Protein AF-A0A6J2UIE7-F1 (afdb_monomer_lite)

Organism: Drosophila lebanonensis (NCBI:txid7225)

Radius of gyration: 24.76 Å; chains: 1; bounding box: 60×37×77 Å

InterPro domains:
  IPR004117 Olfactory receptor, insect [PF02949] (97-257)
  IPR004117 Olfactory receptor, insect [PTHR21137] (114-266)

pLDDT: mean 83.81, std 9.71, range [42.44, 93.12]

Foldseek 3Di:
DDPPDDCDPVNVVLVVVLVVLVVVLVVQCCCCVPPVVHCLSPLVSQLCVLVSLLSVLVSVLCVVCVVLVVCLVVLVVVLCVVVVVPDPPCVPDDDLVVLLVLLVVLVVCLPPPVPQVVSVVSLVVSLVVLVSVLVSQVSVLVSCASSVQSNLVSLLSSLLSLLVSVVVVSDPCSVVSNVVSLVVLQVQQDVLASQVVSLVSSLVSLVPSHPLVSHDPVSVVSSVVSNVDSVVGDGNDRVVPGGSHVVSSVVSVVVSVVVSVVVVVVSD

Sequence (268 aa):
MDPNYRINMVTRFVMFAICVFYINLIYTIYVGIVIEDDWTIVLQATALLPSGLEGMTKLISILKDKDGWRFLGMALENVYIEYEQKNQRYRECLMKHILILKFQDLNAVLQDTHDSSETFLMLADIFKWHQQYIYIIEKTEMIFFNVVFVQIFAKAYGMLVSLVCHFLGVWPLALLFLVYSFVMLNSYCALGTVVETSNGEVRDCIYNECLWYEMSVTEQKMVLIMLMKSQNTINLSVGRVMDLSMATALSVTKAIYSYAMVLNNFLQ

Structure (mmCIF, N/CA/C/O backbone):
data_AF-A0A6J2UIE7-F1
#
_entry.id   AF-A0A6J2UIE7-F1
#
loop_
_atom_site.group_PDB
_atom_site.id
_atom_site.type_symbol
_atom_site.label_atom_id
_atom_site.label_alt_id
_atom_site.label_comp_id
_atom_site.label_asym_id
_atom_site.label_entity_id
_atom_site.label_seq_id
_atom_site.pdbx_PDB_ins_code
_atom_site.Cartn_x
_atom_site.Cartn_y
_atom_site.Cartn_z
_atom_site.occupancy
_atom_site.B_iso_or_equiv
_atom_site.auth_seq_id
_atom_site.auth_comp_id
_atom_site.auth_asym_id
_atom_site.auth_atom_id
_atom_site.pdbx_PDB_model_num
ATOM 1 N N . MET A 1 1 ? -12.449 17.812 -1.655 1.00 50.38 1 MET A N 1
ATOM 2 C CA . MET A 1 1 ? -12.624 17.837 -3.134 1.00 50.38 1 MET A CA 1
ATOM 3 C C . MET A 1 1 ? -13.966 18.484 -3.459 1.00 50.38 1 MET A C 1
ATOM 5 O O . MET A 1 1 ? -14.967 18.055 -2.892 1.00 50.38 1 MET A O 1
ATOM 9 N N . ASP A 1 2 ? -13.981 19.507 -4.320 1.00 46.84 2 ASP A N 1
ATOM 10 C CA . ASP A 1 2 ? -15.178 20.309 -4.612 1.00 46.84 2 ASP A CA 1
ATOM 11 C C . ASP A 1 2 ? -16.353 19.490 -5.185 1.00 46.84 2 ASP A C 1
ATOM 13 O O . ASP A 1 2 ? -16.138 18.640 -6.056 1.00 46.84 2 ASP A O 1
ATOM 17 N N . PRO A 1 3 ? -17.608 19.787 -4.787 1.00 55.22 3 PRO A N 1
ATOM 18 C CA . PRO A 1 3 ? -18.808 19.123 -5.303 1.00 55.22 3 PRO A CA 1
ATOM 19 C C . PRO A 1 3 ? -19.014 19.263 -6.814 1.00 55.22 3 PRO A C 1
ATOM 21 O O . PRO A 1 3 ? -19.672 18.429 -7.425 1.00 55.22 3 PRO A O 1
ATOM 24 N N . ASN A 1 4 ? -18.436 20.306 -7.410 1.00 56.12 4 ASN A N 1
ATOM 25 C CA . ASN A 1 4 ? -18.528 20.631 -8.829 1.00 56.12 4 ASN A CA 1
ATOM 26 C C . ASN A 1 4 ? -17.180 20.423 -9.532 1.00 56.12 4 ASN A C 1
ATOM 28 O O . ASN A 1 4 ? -16.754 21.277 -10.312 1.00 56.12 4 ASN A O 1
ATOM 32 N N . TYR A 1 5 ? -16.478 19.318 -9.252 1.00 59.59 5 TYR A N 1
ATOM 33 C CA . TYR A 1 5 ? -15.226 19.014 -9.944 1.00 59.59 5 TYR A CA 1
ATOM 34 C C . TYR A 1 5 ? -15.471 18.800 -11.446 1.00 59.59 5 TYR A C 1
ATOM 36 O O . TYR A 1 5 ? -15.794 17.710 -11.928 1.00 59.59 5 TYR A O 1
ATOM 44 N N . ARG A 1 6 ? -15.306 19.880 -12.207 1.00 64.94 6 ARG A N 1
ATOM 45 C CA . ARG A 1 6 ? -15.187 19.859 -13.660 1.00 64.94 6 ARG A CA 1
ATOM 46 C C . ARG A 1 6 ? -13.750 19.504 -14.002 1.00 64.94 6 ARG A C 1
ATOM 48 O O . ARG A 1 6 ? -12.830 19.903 -13.292 1.00 64.94 6 ARG A O 1
ATOM 55 N N . ILE A 1 7 ? -13.555 18.765 -15.096 1.00 67.25 7 ILE A N 1
ATOM 56 C CA . ILE A 1 7 ? -12.214 18.444 -15.594 1.00 67.25 7 ILE A CA 1
ATOM 57 C C . ILE A 1 7 ? -11.475 19.766 -15.805 1.00 67.25 7 ILE A C 1
ATOM 59 O O . ILE A 1 7 ? -11.764 20.519 -16.737 1.00 67.25 7 ILE A O 1
ATOM 63 N N . ASN A 1 8 ? -10.546 20.054 -14.898 1.00 75.50 8 ASN A N 1
ATOM 64 C CA . ASN A 1 8 ? -9.822 21.307 -14.914 1.00 75.50 8 ASN A CA 1
ATOM 65 C C . ASN A 1 8 ? -8.844 21.307 -16.101 1.00 75.50 8 ASN A C 1
ATOM 67 O O . ASN A 1 8 ? -8.473 20.255 -16.635 1.00 75.50 8 ASN A O 1
ATOM 71 N N . MET A 1 9 ? -8.415 22.488 -16.539 1.00 76.69 9 MET A N 1
ATOM 72 C CA . MET A 1 9 ? -7.419 22.622 -17.605 1.00 76.69 9 MET A CA 1
ATOM 73 C C . MET A 1 9 ? -6.122 21.874 -17.259 1.00 76.69 9 MET A C 1
ATOM 75 O O . MET A 1 9 ? -5.538 21.246 -18.134 1.00 76.69 9 MET A O 1
ATOM 79 N N . VAL A 1 10 ? -5.763 21.829 -15.971 1.00 79.19 10 VAL A N 1
ATOM 80 C CA . VAL A 1 10 ? -4.635 21.046 -15.440 1.00 79.19 10 VAL A CA 1
ATOM 81 C C . VAL A 1 10 ? -4.809 19.545 -15.696 1.00 79.19 10 VAL A C 1
ATOM 83 O O . VAL A 1 10 ? -3.899 18.904 -16.204 1.00 79.19 10 VAL A O 1
ATOM 86 N N . THR A 1 11 ? -5.985 18.971 -15.431 1.00 81.88 11 THR A N 1
ATOM 87 C CA . THR A 1 11 ? -6.240 17.537 -15.663 1.00 81.88 11 THR A CA 1
ATOM 88 C C . THR A 1 11 ? -6.175 17.191 -17.150 1.00 81.88 11 THR A C 1
ATOM 90 O O . THR A 1 11 ? -5.622 16.158 -17.518 1.00 81.88 11 THR A O 1
ATOM 93 N N . ARG A 1 12 ? -6.684 18.076 -18.023 1.00 81.19 12 ARG A N 1
ATOM 94 C CA . ARG A 1 12 ? -6.550 17.921 -19.484 1.00 81.19 12 ARG A CA 1
ATOM 95 C C . ARG A 1 12 ? -5.093 17.999 -19.931 1.00 81.19 12 ARG A C 1
ATOM 97 O O . ARG A 1 12 ? -4.681 17.189 -20.754 1.00 81.19 12 ARG A O 1
ATOM 104 N N . PHE A 1 13 ? -4.320 18.924 -19.365 1.00 86.12 13 PHE A N 1
ATOM 105 C CA . PHE A 1 13 ? -2.889 19.042 -19.630 1.00 86.12 13 PHE A CA 1
ATOM 106 C C . PHE A 1 13 ? -2.124 17.783 -19.203 1.00 86.12 13 PHE A C 1
ATOM 108 O O . PHE A 1 13 ? -1.332 17.268 -19.982 1.00 86.12 13 PHE A O 1
ATOM 115 N N . VAL A 1 14 ? -2.407 17.235 -18.017 1.00 84.94 14 VAL A N 1
ATOM 116 C CA . VAL A 1 14 ? -1.773 15.996 -17.536 1.00 84.94 14 VAL A CA 1
ATOM 117 C C . VAL A 1 14 ? -2.110 14.814 -18.445 1.00 84.94 14 VAL A C 1
ATOM 119 O O . VAL A 1 14 ? -1.206 14.084 -18.837 1.00 84.94 14 VAL A O 1
ATOM 122 N N . MET A 1 15 ? -3.376 14.644 -18.846 1.00 83.19 15 MET A N 1
ATOM 123 C CA . MET A 1 15 ? -3.742 13.588 -19.802 1.00 83.19 15 MET A CA 1
ATOM 124 C C . MET A 1 15 ? -3.000 13.741 -21.133 1.00 83.19 15 MET A C 1
ATOM 126 O O . MET A 1 15 ? -2.461 12.764 -21.646 1.00 83.19 15 MET A O 1
ATOM 130 N N . PHE A 1 16 ? -2.923 14.965 -21.661 1.00 87.38 16 PHE A N 1
ATOM 131 C CA . PHE A 1 16 ? -2.178 15.247 -22.885 1.00 87.38 16 PHE A CA 1
ATOM 132 C C . PHE A 1 16 ? -0.685 14.925 -22.735 1.00 87.38 16 PHE A C 1
ATOM 134 O O . PHE A 1 16 ? -0.127 14.232 -23.581 1.00 87.38 16 PHE A O 1
ATOM 141 N N . ALA A 1 17 ? -0.054 15.352 -21.639 1.00 87.00 17 ALA A N 1
ATOM 142 C CA . ALA A 1 17 ? 1.354 15.082 -21.362 1.00 87.00 17 ALA A CA 1
ATOM 143 C C . ALA A 1 17 ? 1.650 13.577 -21.292 1.00 87.00 17 ALA A C 1
ATOM 145 O O . ALA A 1 17 ? 2.664 13.129 -21.824 1.00 87.00 17 ALA A O 1
ATOM 146 N N . ILE A 1 18 ? 0.750 12.781 -20.704 1.00 85.88 18 ILE A N 1
ATOM 147 C CA . ILE A 1 18 ? 0.928 11.330 -20.648 1.00 85.88 18 ILE A CA 1
ATOM 148 C C . ILE A 1 18 ? 0.754 10.686 -22.034 1.00 85.88 18 ILE A C 1
ATOM 150 O O . ILE A 1 18 ? 1.547 9.826 -22.411 1.00 85.88 18 ILE A O 1
ATOM 154 N N . CYS A 1 19 ? -0.226 11.118 -22.833 1.00 85.94 19 CYS A N 1
ATOM 155 C CA . CYS A 1 19 ? -0.354 10.647 -24.216 1.00 85.94 19 CYS A CA 1
ATOM 156 C C . CYS A 1 19 ? 0.906 10.961 -25.034 1.00 85.94 19 CYS A C 1
ATOM 158 O O . CYS A 1 19 ? 1.423 10.086 -25.725 1.00 85.94 19 CYS A O 1
ATOM 160 N N . VAL A 1 20 ? 1.436 12.181 -24.908 1.00 89.06 20 VAL A N 1
ATOM 161 C CA . VAL A 1 20 ? 2.692 12.588 -25.550 1.00 89.06 20 VAL A CA 1
ATOM 162 C C . VAL A 1 20 ? 3.859 11.728 -25.061 1.00 89.06 20 VAL A C 1
ATOM 164 O O . VAL A 1 20 ? 4.654 11.285 -25.885 1.00 89.06 20 VAL A O 1
ATOM 167 N N . PHE A 1 21 ? 3.949 11.424 -23.764 1.00 89.44 21 PHE A N 1
ATOM 168 C CA . PHE A 1 21 ? 4.971 10.523 -23.221 1.00 89.44 21 PHE A CA 1
ATOM 169 C C . PHE A 1 21 ? 4.944 9.145 -23.898 1.00 89.44 21 PHE A C 1
ATOM 171 O O . PHE A 1 21 ? 5.983 8.683 -24.362 1.00 89.44 21 PHE A O 1
ATOM 178 N N . TYR A 1 22 ? 3.771 8.516 -24.034 1.00 88.75 22 TYR A N 1
ATOM 179 C CA . TYR A 1 22 ? 3.664 7.214 -24.704 1.00 88.75 22 TYR A CA 1
ATOM 180 C C . TYR A 1 22 ? 3.979 7.277 -26.198 1.00 88.75 22 TYR A C 1
ATOM 182 O O . TYR A 1 22 ? 4.616 6.363 -26.713 1.00 88.75 22 TYR A O 1
ATOM 190 N N . ILE A 1 23 ? 3.577 8.346 -26.890 1.00 90.06 23 ILE A N 1
ATOM 191 C CA . ILE A 1 23 ? 3.910 8.537 -28.310 1.00 90.06 23 ILE A CA 1
ATOM 192 C C . ILE A 1 23 ? 5.430 8.633 -28.486 1.00 90.06 23 ILE A C 1
ATOM 194 O O . ILE A 1 23 ? 5.988 7.939 -29.333 1.00 90.06 23 ILE A O 1
ATOM 198 N N . ASN A 1 24 ? 6.103 9.438 -27.658 1.00 88.50 24 ASN A N 1
ATOM 199 C CA . ASN A 1 24 ? 7.561 9.549 -27.690 1.00 88.50 24 ASN A CA 1
ATOM 200 C C . ASN A 1 24 ? 8.232 8.219 -27.340 1.00 88.50 24 ASN A C 1
ATOM 202 O O . ASN A 1 24 ? 9.190 7.835 -27.994 1.00 88.50 24 ASN A O 1
ATOM 206 N N . LEU A 1 25 ? 7.703 7.481 -26.362 1.00 88.69 25 LEU A N 1
ATOM 207 C CA . LEU A 1 25 ? 8.243 6.180 -25.975 1.00 88.69 25 LEU A CA 1
ATOM 208 C C . LEU A 1 25 ? 8.154 5.154 -27.115 1.00 88.69 25 LEU A C 1
ATOM 210 O O . LEU A 1 25 ? 9.133 4.468 -27.398 1.00 88.69 25 LEU A O 1
ATOM 214 N N . ILE A 1 26 ? 7.010 5.080 -27.801 1.00 89.12 26 ILE A N 1
ATOM 215 C CA . ILE A 1 26 ? 6.832 4.207 -28.971 1.00 89.12 26 ILE A CA 1
ATOM 216 C C . ILE A 1 26 ? 7.788 4.622 -30.093 1.00 89.12 26 ILE A C 1
ATOM 218 O O . ILE A 1 26 ? 8.413 3.759 -30.704 1.00 89.12 26 ILE A O 1
ATOM 222 N N . TYR A 1 27 ? 7.936 5.927 -30.338 1.00 90.06 27 TYR A N 1
ATOM 223 C CA . TYR A 1 27 ? 8.872 6.441 -31.334 1.00 90.06 27 TYR A CA 1
ATOM 224 C C . TYR A 1 27 ? 10.324 6.064 -31.006 1.00 90.06 27 TYR A C 1
ATOM 226 O O . TYR A 1 27 ? 11.017 5.537 -31.869 1.00 90.06 27 TYR A O 1
ATOM 234 N N . THR A 1 28 ? 10.773 6.244 -29.762 1.00 89.62 28 THR A N 1
ATOM 235 C CA . THR A 1 28 ? 12.132 5.869 -29.336 1.00 89.62 28 THR A CA 1
ATOM 236 C C . THR A 1 28 ? 12.388 4.371 -29.495 1.00 89.62 28 THR A C 1
ATOM 238 O O . THR A 1 28 ? 13.445 3.981 -29.984 1.00 89.62 28 THR A O 1
ATOM 241 N N . ILE A 1 29 ? 11.417 3.521 -29.141 1.00 89.00 29 ILE A N 1
ATOM 242 C CA . ILE A 1 29 ? 11.527 2.068 -29.347 1.00 89.00 29 ILE A CA 1
ATOM 243 C C . ILE A 1 29 ? 11.600 1.737 -30.845 1.00 89.00 29 ILE A C 1
ATOM 245 O O . ILE A 1 29 ? 12.413 0.909 -31.248 1.00 89.00 29 ILE A O 1
ATOM 249 N N . TYR A 1 30 ? 10.786 2.393 -31.677 1.00 89.56 30 TYR A N 1
ATOM 250 C CA . TYR A 1 30 ? 10.800 2.200 -33.127 1.00 89.56 30 TYR A CA 1
ATOM 251 C C . TYR A 1 30 ? 12.153 2.572 -33.745 1.00 89.56 30 TYR A C 1
ATOM 253 O O . TYR A 1 30 ? 12.697 1.793 -34.522 1.00 89.56 30 TYR A O 1
ATOM 261 N N . VAL A 1 31 ? 12.712 3.729 -33.379 1.00 89.38 31 VAL A N 1
ATOM 262 C CA . VAL A 1 31 ? 14.029 4.178 -33.857 1.00 89.38 31 VAL A CA 1
ATOM 263 C C . VAL A 1 31 ? 15.123 3.194 -33.436 1.00 89.38 31 VAL A C 1
ATOM 265 O O . VAL A 1 31 ? 15.912 2.780 -34.282 1.00 89.38 31 VAL A O 1
ATOM 268 N N . GLY A 1 32 ? 15.117 2.756 -32.172 1.00 87.12 32 GLY A N 1
ATOM 269 C CA . GLY A 1 32 ? 16.102 1.799 -31.662 1.00 87.12 32 GLY A CA 1
ATOM 270 C C . GLY A 1 32 ? 16.092 0.457 -32.403 1.00 87.12 32 GLY A C 1
ATOM 271 O O . GLY A 1 32 ? 17.152 -0.070 -32.709 1.00 87.12 32 GLY A O 1
ATOM 272 N N . ILE A 1 33 ? 14.910 -0.072 -32.749 1.00 89.19 33 ILE A N 1
ATOM 273 C CA . ILE A 1 33 ? 14.785 -1.367 -33.446 1.00 89.19 33 ILE A CA 1
ATOM 274 C C . ILE A 1 33 ? 15.020 -1.240 -34.957 1.00 89.19 33 ILE A C 1
ATOM 276 O O . ILE A 1 33 ? 15.688 -2.078 -35.548 1.00 89.19 33 ILE A O 1
ATOM 280 N N . VAL A 1 34 ? 14.407 -0.248 -35.610 1.00 87.44 34 VAL A N 1
ATOM 281 C CA . VAL A 1 34 ? 14.302 -0.213 -37.082 1.00 87.44 34 VAL A CA 1
ATOM 282 C C . VAL A 1 34 ? 15.411 0.607 -37.733 1.00 87.44 34 VAL A C 1
ATOM 284 O O . VAL A 1 34 ? 15.786 0.320 -38.867 1.00 87.44 34 VAL A O 1
ATOM 287 N N . ILE A 1 35 ? 15.907 1.646 -37.057 1.00 87.69 35 ILE A N 1
ATOM 288 C CA . ILE A 1 35 ? 16.870 2.589 -37.643 1.00 87.69 35 ILE A CA 1
ATOM 289 C C . ILE A 1 35 ? 18.284 2.287 -37.157 1.00 87.69 35 ILE A C 1
ATOM 291 O O . ILE A 1 35 ? 19.193 2.186 -37.976 1.00 87.69 35 ILE A O 1
ATOM 295 N N . GLU A 1 36 ? 18.464 2.167 -35.842 1.00 85.19 36 GLU A N 1
ATOM 296 C CA . GLU A 1 36 ? 19.794 2.063 -35.228 1.00 85.19 36 GLU A CA 1
ATOM 297 C C . GLU A 1 36 ? 20.237 0.613 -34.964 1.00 85.19 36 GLU A C 1
ATOM 299 O O . GLU A 1 36 ? 21.427 0.385 -34.768 1.00 85.19 36 GLU A O 1
ATOM 304 N N . ASP A 1 37 ? 19.310 -0.357 -34.998 1.00 86.44 37 ASP A N 1
ATOM 305 C CA . ASP A 1 37 ? 19.530 -1.776 -34.639 1.00 86.44 37 ASP A CA 1
ATOM 306 C C . ASP A 1 37 ? 20.240 -1.948 -33.275 1.00 86.44 37 ASP A C 1
ATOM 308 O O . ASP A 1 37 ? 20.989 -2.896 -33.030 1.00 86.44 37 ASP A O 1
ATOM 312 N N . ASP A 1 38 ? 20.001 -0.999 -32.362 1.00 86.31 38 ASP A N 1
ATOM 313 C CA . ASP A 1 38 ? 20.603 -0.949 -31.034 1.00 86.31 38 ASP A CA 1
ATOM 314 C C . ASP A 1 38 ? 19.557 -1.272 -29.958 1.00 86.31 38 ASP A C 1
ATOM 316 O O . ASP A 1 38 ? 18.731 -0.452 -29.533 1.00 86.31 38 ASP A O 1
ATOM 320 N N . TRP A 1 39 ? 19.628 -2.507 -29.463 1.00 83.19 39 TRP A N 1
ATOM 321 C CA . TRP A 1 39 ? 18.775 -3.028 -28.394 1.00 83.19 39 TRP A CA 1
ATOM 322 C C . TRP A 1 39 ? 18.908 -2.263 -27.077 1.00 83.19 39 TRP A C 1
ATOM 324 O O . TRP A 1 39 ? 18.013 -2.315 -26.227 1.00 83.19 39 TRP A O 1
ATOM 334 N N . THR A 1 40 ? 20.005 -1.538 -26.882 1.00 84.81 40 THR A N 1
ATOM 335 C CA . THR A 1 40 ? 20.260 -0.837 -25.632 1.00 84.81 40 THR A CA 1
ATOM 336 C C . THR A 1 40 ? 19.375 0.403 -25.464 1.00 84.81 40 THR A C 1
ATOM 338 O O . THR A 1 40 ? 18.938 0.700 -24.348 1.00 84.81 40 THR A O 1
ATOM 341 N N . ILE A 1 41 ? 18.986 1.051 -26.567 1.00 86.00 41 ILE A N 1
ATOM 342 C CA . ILE A 1 41 ? 18.015 2.158 -26.587 1.00 86.00 41 ILE A CA 1
ATOM 343 C C . ILE A 1 41 ? 16.628 1.658 -26.177 1.00 86.00 41 ILE A C 1
ATOM 345 O O . ILE A 1 41 ? 15.921 2.303 -25.397 1.00 86.00 41 ILE A O 1
ATOM 349 N N . VAL A 1 42 ? 16.253 0.465 -26.642 1.00 87.56 42 VAL A N 1
ATOM 350 C CA . VAL A 1 42 ? 14.995 -0.193 -26.258 1.00 87.56 42 VAL A CA 1
ATOM 351 C C . VAL A 1 42 ? 14.993 -0.509 -24.760 1.00 87.56 42 VAL A C 1
ATOM 353 O O . VAL A 1 42 ? 13.992 -0.290 -24.073 1.00 87.56 42 VAL A O 1
ATOM 356 N N . LEU A 1 43 ? 16.125 -0.966 -24.220 1.00 85.25 43 LEU A N 1
ATOM 357 C CA . LEU A 1 43 ? 16.273 -1.254 -22.794 1.00 85.25 43 LEU A CA 1
ATOM 358 C C . LEU A 1 43 ? 16.135 0.016 -21.932 1.00 85.25 43 LEU A C 1
ATOM 360 O O . LEU A 1 43 ? 15.425 0.018 -20.926 1.00 85.25 43 LEU A O 1
ATOM 364 N N . GLN A 1 44 ? 16.730 1.131 -22.363 1.00 87.44 44 GLN A N 1
ATOM 365 C CA . GLN A 1 44 ? 16.558 2.428 -21.702 1.00 87.44 44 GLN A CA 1
ATOM 366 C C . GLN A 1 44 ? 15.100 2.905 -21.750 1.00 87.44 44 GLN A C 1
ATOM 368 O O . GLN A 1 44 ? 14.535 3.278 -20.722 1.00 87.44 44 GLN A O 1
ATOM 373 N N . ALA A 1 45 ? 14.453 2.845 -22.918 1.00 87.81 45 ALA A N 1
ATOM 374 C CA . ALA A 1 45 ? 13.061 3.264 -23.075 1.00 87.81 45 ALA A CA 1
ATOM 375 C C . ALA A 1 45 ? 12.105 2.421 -22.211 1.00 87.81 45 ALA A C 1
ATOM 377 O O . ALA A 1 45 ? 11.212 2.953 -21.546 1.00 87.81 45 ALA A O 1
ATOM 378 N N . THR A 1 46 ? 12.319 1.105 -22.156 1.00 86.88 46 THR A N 1
ATOM 379 C CA . THR A 1 46 ? 11.508 0.198 -21.332 1.00 86.88 46 THR A CA 1
ATOM 380 C C . THR A 1 46 ? 11.726 0.396 -19.830 1.00 86.88 46 THR A C 1
ATOM 382 O O . THR A 1 46 ? 10.783 0.186 -19.068 1.00 86.88 46 THR A O 1
ATOM 385 N N . ALA A 1 47 ? 12.892 0.884 -19.389 1.00 87.00 47 ALA A N 1
ATOM 386 C CA . ALA A 1 47 ? 13.127 1.256 -17.991 1.00 87.00 47 ALA A CA 1
ATOM 387 C C . ALA A 1 47 ? 12.265 2.451 -17.536 1.00 87.00 47 ALA A C 1
ATOM 389 O O . ALA A 1 47 ? 11.870 2.517 -16.370 1.00 87.00 47 ALA A O 1
ATOM 390 N N . LEU A 1 48 ? 11.932 3.384 -18.441 1.00 87.25 48 LEU A N 1
ATOM 391 C CA . LEU A 1 48 ? 11.079 4.541 -18.130 1.00 87.25 48 LEU A CA 1
ATOM 392 C C . LEU A 1 48 ? 9.579 4.214 -18.143 1.00 87.25 48 LEU A C 1
ATOM 394 O O . LEU A 1 48 ? 8.805 4.882 -17.451 1.00 87.25 48 LEU A O 1
ATOM 398 N N . LEU A 1 49 ? 9.153 3.199 -18.899 1.00 89.56 49 LEU A N 1
ATOM 399 C CA . LEU A 1 49 ? 7.744 2.831 -19.092 1.00 89.56 49 LEU A CA 1
ATOM 400 C C . LEU A 1 49 ? 6.926 2.687 -17.783 1.00 89.56 49 LEU A C 1
ATOM 402 O O . LEU A 1 49 ? 5.803 3.204 -17.738 1.00 89.56 49 LEU A O 1
ATOM 406 N N . PRO A 1 50 ? 7.443 2.069 -16.699 1.00 89.31 50 PRO A N 1
ATOM 407 C CA . PRO A 1 50 ? 6.742 1.950 -15.417 1.00 89.31 50 PRO A CA 1
ATOM 408 C C . PRO A 1 50 ? 6.250 3.270 -14.830 1.00 89.31 50 PRO A C 1
ATOM 410 O O . PRO A 1 50 ? 5.127 3.348 -14.333 1.00 89.31 50 PRO A O 1
ATOM 413 N N . SER A 1 51 ? 7.059 4.329 -14.930 1.00 86.19 51 SER A N 1
ATOM 414 C CA . SER A 1 51 ? 6.713 5.647 -14.386 1.00 86.19 51 SER A CA 1
ATOM 415 C C . SER A 1 51 ? 5.464 6.238 -15.054 1.00 86.19 51 SER A C 1
ATOM 417 O O . SER A 1 51 ? 4.596 6.794 -14.376 1.00 86.19 51 SER A O 1
ATOM 419 N N . GLY A 1 52 ? 5.317 6.029 -16.368 1.00 86.38 52 GLY A N 1
ATOM 420 C CA . GLY A 1 52 ? 4.124 6.411 -17.120 1.00 86.38 52 GLY A CA 1
ATOM 421 C C . GLY A 1 52 ? 2.897 5.583 -16.736 1.00 86.38 52 GLY A C 1
ATOM 422 O O . GLY A 1 52 ? 1.818 6.145 -16.528 1.00 86.38 52 GLY A O 1
ATOM 423 N N . LEU A 1 53 ? 3.060 4.261 -16.571 1.00 88.38 53 LEU A N 1
ATOM 424 C CA . LEU A 1 53 ? 1.963 3.361 -16.180 1.00 88.38 53 LEU A CA 1
ATOM 425 C C . LEU A 1 53 ? 1.382 3.720 -14.810 1.00 88.38 53 LEU A C 1
ATOM 427 O O . LEU A 1 53 ? 0.162 3.708 -14.628 1.00 88.38 53 LEU A O 1
ATOM 431 N N . GLU A 1 54 ? 2.232 4.076 -13.851 1.00 87.44 54 GLU A N 1
ATOM 432 C CA . GLU A 1 54 ? 1.792 4.510 -12.524 1.00 87.44 54 GLU A CA 1
ATOM 433 C C . GLU A 1 54 ? 0.977 5.803 -12.585 1.00 87.44 54 GLU A C 1
ATOM 435 O O . GLU A 1 54 ? -0.082 5.896 -11.956 1.00 87.44 54 GLU A O 1
ATOM 440 N N . GLY A 1 55 ? 1.446 6.784 -13.363 1.00 86.44 55 GLY A N 1
ATOM 441 C CA . GLY A 1 55 ? 0.737 8.043 -13.589 1.00 86.44 55 GLY A CA 1
ATOM 442 C C . GLY A 1 55 ? -0.639 7.815 -14.215 1.00 86.44 55 GLY A C 1
ATOM 443 O O . GLY A 1 55 ? -1.643 8.319 -13.704 1.00 86.44 55 GLY A O 1
ATOM 444 N N . MET A 1 56 ? -0.705 6.982 -15.260 1.00 86.81 56 MET A N 1
ATOM 445 C CA . MET A 1 56 ? -1.971 6.615 -15.898 1.00 86.81 56 MET A CA 1
ATOM 446 C C . MET A 1 56 ? -2.916 5.904 -14.952 1.00 86.81 56 MET A C 1
ATOM 448 O O . MET A 1 56 ? -4.094 6.242 -14.904 1.00 86.81 56 MET A O 1
ATOM 452 N N . THR A 1 57 ? -2.426 4.934 -14.186 1.00 88.62 57 THR A N 1
ATOM 453 C CA . THR A 1 57 ? -3.292 4.131 -13.319 1.00 88.62 57 THR A CA 1
ATOM 454 C C . THR A 1 57 ? -3.910 4.984 -12.215 1.00 88.62 57 THR A C 1
ATOM 456 O O . THR A 1 57 ? -5.110 4.873 -11.961 1.00 88.62 57 THR A O 1
ATOM 459 N N . LYS A 1 58 ? -3.133 5.894 -11.609 1.00 88.56 58 LYS A N 1
ATOM 460 C CA . LYS A 1 58 ? -3.649 6.869 -10.633 1.00 88.56 58 LYS A CA 1
ATOM 461 C C . LYS A 1 58 ? -4.711 7.769 -11.262 1.00 88.56 58 LYS A C 1
ATOM 463 O O . LYS A 1 58 ? -5.783 7.948 -10.691 1.00 88.56 58 LYS A O 1
ATOM 468 N N . LEU A 1 59 ? -4.446 8.291 -12.459 1.00 86.44 59 LEU A N 1
ATOM 469 C CA . LEU A 1 59 ? -5.375 9.176 -13.157 1.00 86.44 59 LEU A CA 1
ATOM 470 C C . LEU A 1 59 ? -6.669 8.454 -13.563 1.00 86.44 59 LEU A C 1
ATOM 472 O O . LEU A 1 59 ? -7.758 8.973 -13.336 1.00 86.44 59 LEU A O 1
ATOM 476 N N . ILE A 1 60 ? -6.571 7.237 -14.100 1.00 86.19 60 ILE A N 1
ATOM 477 C CA . ILE A 1 60 ? -7.724 6.402 -14.457 1.00 86.19 60 ILE A CA 1
ATOM 478 C C . ILE A 1 60 ? -8.531 6.034 -13.209 1.00 86.19 60 ILE A C 1
ATOM 480 O O . ILE A 1 60 ? -9.757 6.096 -13.259 1.00 86.19 60 ILE A O 1
ATOM 484 N N . SER A 1 61 ? -7.873 5.683 -12.099 1.00 86.88 61 SER A N 1
ATOM 485 C CA . SER A 1 61 ? -8.548 5.392 -10.827 1.00 86.88 61 SER A CA 1
ATOM 486 C C . SER A 1 61 ? -9.361 6.594 -10.345 1.00 86.88 61 SER A C 1
ATOM 488 O O . SER A 1 61 ? -10.559 6.459 -10.100 1.00 86.88 61 SER A O 1
ATOM 490 N N . ILE A 1 62 ? -8.760 7.788 -10.329 1.00 84.50 62 ILE A N 1
ATOM 491 C CA . ILE A 1 62 ? -9.454 9.024 -9.943 1.00 84.50 62 ILE A CA 1
ATOM 492 C C . ILE A 1 62 ? -10.616 9.331 -10.894 1.00 84.50 62 ILE A C 1
ATOM 494 O O . ILE A 1 62 ? -11.666 9.780 -10.452 1.00 84.50 62 ILE A O 1
ATOM 498 N N . LEU A 1 63 ? -10.459 9.104 -12.202 1.00 83.25 63 LEU A N 1
ATOM 499 C CA . LEU A 1 63 ? -11.521 9.375 -13.173 1.00 83.25 63 LEU A CA 1
ATOM 500 C C . LEU A 1 63 ? -12.685 8.383 -13.092 1.00 83.25 63 LEU A C 1
ATOM 502 O O . LEU A 1 63 ? -13.821 8.803 -13.325 1.00 83.25 63 LEU A O 1
ATOM 506 N N . LYS A 1 64 ? -12.412 7.106 -12.797 1.00 84.25 64 LYS A N 1
ATOM 507 C CA . LYS A 1 64 ? -13.428 6.050 -12.691 1.00 84.25 64 LYS A CA 1
ATOM 508 C C . LYS A 1 64 ? -14.205 6.117 -11.379 1.00 84.25 64 LYS A C 1
ATOM 510 O O . LYS A 1 64 ? -15.419 5.971 -11.424 1.00 84.25 64 LYS A O 1
ATOM 515 N N . ASP A 1 65 ? -13.532 6.352 -10.252 1.00 83.44 65 AS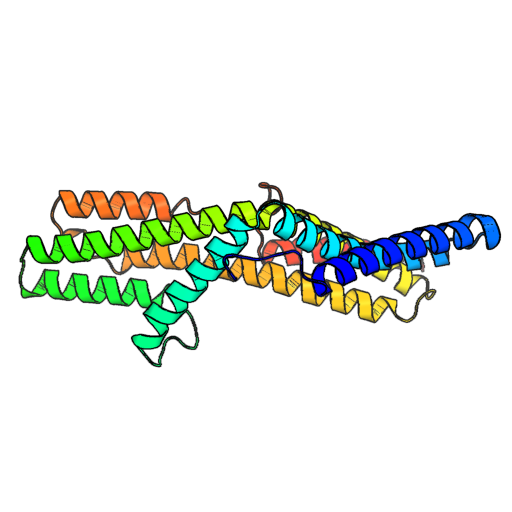P A N 1
ATOM 516 C CA . ASP A 1 65 ? -14.151 6.338 -8.918 1.00 83.44 65 ASP A CA 1
ATOM 517 C C . ASP A 1 65 ? -13.995 7.677 -8.182 1.00 83.44 65 ASP A C 1
ATOM 519 O O . ASP A 1 65 ? -13.423 7.784 -7.095 1.00 83.44 65 ASP A O 1
ATOM 523 N N . LYS A 1 66 ? -14.489 8.749 -8.808 1.00 83.19 66 LYS A N 1
ATOM 524 C CA . LYS A 1 66 ? -14.421 10.109 -8.245 1.00 83.19 66 LYS A CA 1
ATOM 525 C C . LYS A 1 66 ? -15.103 10.201 -6.885 1.00 83.19 66 LYS A C 1
ATOM 527 O O . LYS A 1 66 ? -14.599 10.879 -5.991 1.00 83.19 66 LYS A O 1
ATOM 532 N N . ASP A 1 67 ? -16.244 9.534 -6.748 1.00 83.62 67 ASP A N 1
ATOM 533 C CA . ASP A 1 67 ? -17.049 9.574 -5.534 1.00 83.62 67 ASP A CA 1
ATOM 534 C C . ASP A 1 67 ? -16.361 8.826 -4.391 1.00 83.62 67 ASP A C 1
ATOM 536 O O . ASP A 1 67 ? -16.345 9.338 -3.273 1.00 83.62 67 ASP A O 1
ATOM 540 N N . GLY A 1 68 ? -15.709 7.689 -4.666 1.00 85.00 68 GLY A N 1
ATOM 541 C CA . GLY A 1 68 ? -14.896 6.967 -3.691 1.00 85.00 68 GLY A CA 1
ATOM 542 C C . GLY A 1 68 ? -13.721 7.798 -3.179 1.00 85.00 68 GLY A C 1
ATOM 543 O O . GLY A 1 68 ? -13.564 7.967 -1.969 1.00 85.00 68 GLY A O 1
ATOM 544 N N . TRP A 1 69 ? -12.935 8.398 -4.079 1.00 83.75 69 TRP A N 1
ATOM 545 C CA . TRP A 1 69 ? -11.822 9.278 -3.693 1.00 83.75 69 TRP A CA 1
ATOM 546 C C . TRP A 1 69 ? -12.290 10.515 -2.917 1.00 83.75 69 TRP A C 1
ATOM 548 O O . TRP A 1 69 ? -11.633 10.940 -1.963 1.00 83.75 69 TRP A O 1
ATOM 558 N N . ARG A 1 70 ? -13.444 11.086 -3.285 1.00 84.25 70 ARG A N 1
ATOM 559 C CA . ARG A 1 70 ? -14.044 12.210 -2.561 1.00 84.25 70 ARG A CA 1
ATOM 560 C C . ARG A 1 70 ? -14.522 11.790 -1.177 1.00 84.25 70 ARG A C 1
ATOM 562 O O . ARG A 1 70 ? -14.267 12.516 -0.220 1.00 84.25 70 ARG A O 1
ATOM 569 N N . PHE A 1 71 ? -15.198 10.647 -1.073 1.00 88.38 71 PHE A N 1
ATOM 570 C CA . PHE A 1 71 ? -15.619 10.074 0.199 1.00 88.38 71 PHE A CA 1
ATOM 571 C C . PHE A 1 71 ? -14.415 9.858 1.109 1.00 88.38 71 PHE A C 1
ATOM 573 O O . PHE A 1 71 ? -14.435 10.332 2.237 1.00 88.38 71 PHE A O 1
ATOM 580 N N . LEU A 1 72 ? -13.354 9.227 0.603 1.00 85.69 72 LEU A N 1
ATOM 581 C CA . LEU A 1 72 ? -12.143 8.977 1.374 1.00 85.69 72 LEU A CA 1
ATOM 582 C C . LEU A 1 72 ? -11.502 10.280 1.862 1.00 85.69 72 LEU A C 1
ATOM 584 O O . LEU A 1 72 ? -11.156 10.388 3.033 1.00 85.69 72 LEU A O 1
ATOM 588 N N . GLY A 1 73 ? -11.395 11.285 0.987 1.00 84.62 73 GLY A N 1
ATOM 589 C CA . GLY A 1 73 ? -10.868 12.599 1.354 1.00 84.62 73 GLY A CA 1
ATOM 590 C C . GLY A 1 73 ? -11.703 13.294 2.433 1.00 84.62 73 GLY A C 1
ATOM 591 O O . GLY A 1 73 ? -11.144 13.766 3.414 1.00 84.62 73 GLY A O 1
ATOM 592 N N . MET A 1 74 ? -13.033 13.308 2.289 1.00 86.38 74 MET A N 1
ATOM 593 C CA . MET A 1 74 ? -13.935 13.895 3.290 1.00 86.38 74 MET A CA 1
ATOM 594 C C . MET A 1 74 ? -13.933 13.101 4.599 1.00 86.38 74 MET A C 1
ATOM 596 O O . MET A 1 74 ? -13.986 13.694 5.665 1.00 86.38 74 MET A O 1
ATOM 600 N N . ALA A 1 75 ? -13.863 11.770 4.541 1.00 84.00 75 ALA A N 1
ATOM 601 C CA . ALA A 1 75 ? -13.787 10.925 5.726 1.00 84.00 75 ALA A CA 1
ATOM 602 C C . ALA A 1 75 ? -12.489 11.181 6.501 1.00 84.00 75 ALA A C 1
ATOM 604 O O . ALA A 1 75 ? -12.536 11.365 7.713 1.00 84.00 75 ALA A O 1
ATOM 605 N N . LEU A 1 76 ? -11.352 11.264 5.802 1.00 79.25 76 LEU A N 1
ATOM 606 C CA . LEU A 1 76 ? -10.062 11.595 6.403 1.00 79.25 76 LEU A CA 1
ATOM 607 C C . LEU A 1 76 ? -10.073 13.000 7.024 1.00 79.25 76 LEU A C 1
ATOM 609 O O . LEU A 1 76 ? -9.613 13.170 8.146 1.00 79.25 76 LEU A O 1
ATOM 613 N N . GLU A 1 77 ? -10.618 13.990 6.313 1.00 83.44 77 GLU A N 1
ATOM 614 C CA . GLU A 1 77 ? -10.727 15.377 6.780 1.00 83.44 77 GLU A CA 1
ATOM 615 C C . GLU A 1 77 ? -11.660 15.501 7.991 1.00 83.44 77 GLU A C 1
ATOM 617 O O . GLU A 1 77 ? -11.306 16.147 8.971 1.00 83.44 77 GLU A O 1
ATOM 622 N N . ASN A 1 78 ? -12.808 14.821 7.977 1.00 82.75 78 ASN A N 1
ATOM 623 C CA . ASN A 1 78 ? -13.740 14.803 9.104 1.00 82.75 78 ASN A CA 1
ATOM 624 C C . ASN A 1 78 ? -13.112 14.165 10.346 1.00 82.75 78 ASN A C 1
ATOM 626 O O . ASN A 1 78 ? -13.206 14.736 11.428 1.00 82.75 78 ASN A O 1
ATOM 630 N N . VAL A 1 79 ? -12.440 13.018 10.187 1.00 75.25 79 VAL A N 1
ATOM 631 C CA . VAL A 1 79 ? -11.689 12.378 11.277 1.00 75.25 79 VAL A CA 1
ATOM 632 C C . VAL A 1 79 ? -10.604 13.336 11.774 1.00 75.25 79 VAL A C 1
ATOM 634 O O . VAL A 1 79 ? -10.499 13.579 12.970 1.00 75.25 79 VAL A O 1
ATOM 637 N N . TYR A 1 80 ? -9.835 13.951 10.876 1.00 74.25 80 TYR A N 1
ATOM 638 C CA . TYR A 1 80 ? -8.794 14.900 11.261 1.00 74.25 80 TY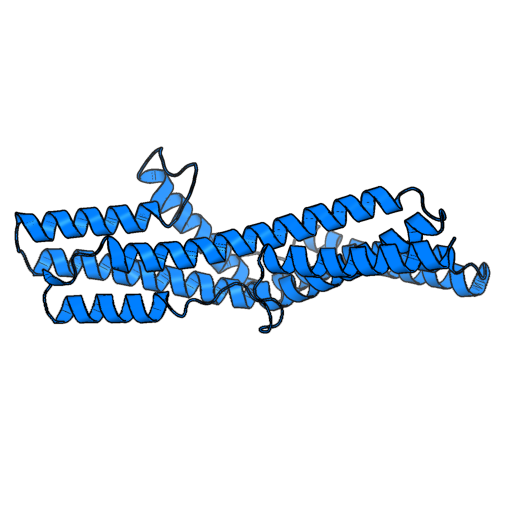R A CA 1
ATOM 639 C C . TYR A 1 80 ? -9.355 16.077 12.077 1.00 74.25 80 TYR A C 1
ATOM 641 O O . TYR A 1 80 ? -8.864 16.327 13.172 1.00 74.25 80 TYR A O 1
ATOM 649 N N . ILE A 1 81 ? -10.417 16.742 11.610 1.00 76.19 81 ILE A N 1
ATOM 650 C CA . ILE A 1 81 ? -11.037 17.894 12.292 1.00 76.19 81 ILE A CA 1
ATOM 651 C C . ILE A 1 81 ? -11.635 17.495 13.648 1.00 76.19 81 ILE A C 1
ATOM 653 O O . ILE A 1 81 ? -11.446 18.209 14.635 1.00 76.19 81 ILE A O 1
ATOM 657 N N . GLU A 1 82 ? -12.341 16.363 13.720 1.00 74.62 82 GLU A N 1
ATOM 658 C CA . GLU A 1 82 ? -12.965 15.883 14.960 1.00 74.62 82 GLU A CA 1
ATOM 659 C C . GLU A 1 82 ? -11.925 15.626 16.063 1.00 74.62 82 GLU A C 1
ATOM 661 O O . GLU A 1 82 ? -12.167 15.929 17.236 1.00 74.62 82 GLU A O 1
ATOM 666 N N . TYR A 1 83 ? -10.753 15.098 15.696 1.00 64.88 83 TYR A N 1
ATOM 667 C CA . TYR A 1 83 ? -9.711 14.727 16.656 1.00 64.88 83 TYR A CA 1
ATOM 668 C C . TYR A 1 83 ? -8.653 15.812 16.882 1.00 64.88 83 TYR A C 1
ATOM 670 O O . TYR A 1 83 ? -8.129 15.907 17.993 1.00 64.88 83 TYR A O 1
ATOM 678 N N . GLU A 1 84 ? -8.396 16.692 15.911 1.00 68.94 84 GLU A N 1
ATOM 679 C CA . GLU A 1 84 ? -7.523 17.864 16.075 1.00 68.94 84 GLU A CA 1
ATOM 680 C C . GLU A 1 84 ? -8.046 18.802 17.175 1.00 68.94 84 GLU A C 1
ATOM 682 O O . GLU A 1 84 ? -7.262 19.340 17.957 1.00 68.94 84 GLU A O 1
ATOM 687 N N . GLN A 1 85 ? -9.369 18.938 17.307 1.00 62.91 85 GLN A N 1
ATOM 688 C CA . GLN A 1 85 ? -9.985 19.792 18.326 1.00 62.91 85 GLN A CA 1
ATOM 689 C C . GLN A 1 85 ? -9.924 19.220 19.752 1.00 62.91 85 GLN A C 1
ATOM 691 O O . GLN A 1 85 ? -10.104 19.974 20.708 1.00 62.91 85 GLN A O 1
ATOM 696 N N . LYS A 1 86 ? -9.671 17.914 19.930 1.00 62.78 86 LYS A N 1
ATOM 697 C CA . LYS A 1 86 ? -9.763 17.259 21.247 1.00 62.78 86 LYS A CA 1
ATOM 698 C C . LYS A 1 86 ? -8.448 17.193 22.038 1.00 62.78 86 LYS A C 1
ATOM 700 O O . LYS A 1 86 ? -8.539 17.121 23.260 1.00 62.78 86 LYS A O 1
ATOM 705 N N . ASN A 1 87 ? -7.245 17.188 21.430 1.00 51.97 87 ASN A N 1
ATOM 706 C CA . ASN A 1 87 ? -5.982 17.215 22.207 1.00 51.97 87 ASN A CA 1
ATOM 707 C C . ASN A 1 87 ? -4.679 17.484 21.405 1.00 51.97 87 ASN A C 1
ATOM 709 O O . ASN A 1 87 ? -4.514 17.055 20.270 1.00 51.97 87 ASN A O 1
ATOM 713 N N . GLN A 1 88 ? -3.661 18.076 22.042 1.00 51.75 88 GLN A N 1
ATOM 714 C CA . GLN A 1 88 ? -2.362 18.423 21.421 1.00 51.75 88 GLN A CA 1
ATOM 715 C C . GLN A 1 88 ? -1.435 17.205 21.164 1.00 51.75 88 GLN A C 1
ATOM 717 O O . GLN A 1 88 ? -0.449 17.301 20.433 1.00 51.75 88 GLN A O 1
ATOM 722 N N . ARG A 1 89 ? -1.777 16.042 21.740 1.00 43.84 89 ARG A N 1
ATOM 723 C CA . ARG A 1 89 ? -1.048 14.757 21.680 1.00 43.84 89 ARG A CA 1
ATOM 724 C C . ARG A 1 89 ? -1.325 13.920 20.418 1.00 43.84 89 ARG A C 1
ATOM 726 O O . ARG A 1 89 ? -0.620 12.947 20.177 1.00 43.84 89 ARG A O 1
ATOM 733 N N . TYR A 1 90 ? -2.311 14.301 19.600 1.00 50.12 90 TYR A N 1
ATOM 734 C CA . TYR A 1 90 ? -2.698 13.592 18.367 1.00 50.12 90 TYR A CA 1
ATOM 735 C C . TYR A 1 90 ? -1.707 13.744 17.200 1.00 50.12 90 TYR A C 1
ATOM 737 O O . TYR A 1 90 ? -1.869 13.097 16.168 1.00 50.12 90 TYR A O 1
ATOM 745 N N . ARG A 1 91 ? -0.665 14.574 17.355 1.00 46.97 91 ARG A N 1
ATOM 746 C CA . ARG A 1 91 ? 0.303 14.899 16.294 1.00 46.97 91 ARG A CA 1
ATOM 747 C C . ARG A 1 91 ? 1.203 13.743 15.845 1.00 46.97 91 ARG A C 1
ATOM 749 O O . ARG A 1 91 ? 1.751 13.849 14.754 1.00 46.97 91 ARG A O 1
ATOM 756 N N . GLU A 1 92 ? 1.367 12.675 16.635 1.00 42.44 92 GLU A N 1
ATOM 757 C CA . GLU A 1 92 ? 2.411 11.664 16.364 1.00 42.44 92 GLU A CA 1
ATOM 758 C C . GLU A 1 92 ? 1.922 10.221 16.107 1.00 42.44 92 GLU A C 1
ATOM 760 O O . GLU A 1 92 ? 2.691 9.432 15.566 1.00 42.44 92 GLU A O 1
ATOM 765 N N . CYS A 1 93 ? 0.660 9.854 16.379 1.00 45.72 93 CYS A N 1
ATOM 766 C CA . CYS A 1 93 ? 0.058 8.587 15.905 1.00 45.72 93 CYS A CA 1
ATOM 767 C C . CYS A 1 93 ? -1.467 8.561 16.145 1.00 45.72 93 CYS A C 1
ATOM 769 O O . CYS A 1 93 ? -1.907 8.786 17.274 1.00 45.72 93 CYS A O 1
ATOM 771 N N . LEU A 1 94 ? -2.281 8.275 15.115 1.00 63.06 94 LEU A N 1
ATOM 772 C CA . LEU A 1 94 ? -3.750 8.438 15.133 1.00 63.06 94 LEU A CA 1
ATOM 773 C C . LEU A 1 94 ? -4.522 7.114 14.935 1.00 63.06 94 LEU A C 1
ATOM 775 O O . LEU A 1 94 ? -4.040 6.199 14.278 1.00 63.06 94 LEU A O 1
ATOM 779 N N . MET A 1 95 ? -5.749 7.080 15.480 1.00 58.12 95 MET A N 1
ATOM 780 C CA . MET A 1 95 ? -6.756 6.000 15.618 1.00 58.12 95 MET A CA 1
ATOM 781 C C . MET A 1 95 ? -6.667 5.181 16.912 1.00 58.12 95 MET A C 1
ATOM 783 O O . MET A 1 95 ? -7.643 5.148 17.660 1.00 58.12 95 MET A O 1
ATOM 787 N N . LYS A 1 96 ? -5.509 4.612 17.263 1.00 66.56 96 LYS A N 1
ATOM 788 C CA . LYS A 1 96 ? -5.360 3.813 18.500 1.00 66.56 96 LYS A CA 1
ATOM 789 C C . LYS A 1 96 ? -5.677 4.597 19.776 1.00 66.56 96 LYS A C 1
ATOM 791 O O . LYS A 1 96 ? -6.474 4.153 20.594 1.00 66.56 96 LYS A O 1
ATOM 796 N N . HIS A 1 97 ? -5.059 5.768 19.945 1.00 69.69 97 HIS A N 1
ATOM 797 C CA . HIS A 1 97 ? -5.200 6.564 21.172 1.00 69.69 97 HIS A CA 1
ATOM 798 C C . HIS A 1 97 ? -6.650 7.003 21.415 1.00 69.69 97 HIS A C 1
ATOM 800 O O . HIS A 1 97 ? -7.074 7.122 22.556 1.00 69.69 97 HIS A O 1
ATOM 806 N N . ILE A 1 98 ? -7.415 7.203 20.340 1.00 73.69 98 ILE A N 1
ATOM 807 C CA . ILE A 1 98 ? -8.828 7.584 20.398 1.00 73.69 98 ILE A CA 1
ATOM 808 C C . ILE A 1 98 ? -9.659 6.447 20.982 1.00 73.69 98 ILE A C 1
ATOM 810 O O . ILE A 1 98 ? -10.474 6.670 21.873 1.00 73.69 98 ILE A O 1
ATOM 814 N N . LEU A 1 99 ? -9.457 5.235 20.462 1.00 78.56 99 LEU A N 1
ATOM 815 C CA . LEU A 1 99 ? -10.209 4.068 20.896 1.00 78.56 99 LEU A CA 1
ATOM 816 C C . LEU A 1 99 ? -9.885 3.718 22.354 1.00 78.56 99 LEU A C 1
ATOM 818 O O . LEU A 1 99 ? -10.805 3.469 23.125 1.00 78.56 99 LEU A O 1
ATOM 822 N N . ILE A 1 100 ? -8.606 3.798 22.741 1.00 80.81 100 ILE A N 1
ATOM 823 C CA . ILE A 1 100 ? -8.165 3.606 24.131 1.00 80.81 100 ILE A CA 1
ATOM 824 C C . ILE A 1 100 ? -8.855 4.611 25.060 1.00 80.81 100 ILE A C 1
ATOM 826 O O . ILE A 1 100 ? -9.436 4.203 26.058 1.00 80.81 100 ILE A O 1
ATOM 830 N N . LEU A 1 101 ? -8.849 5.906 24.722 1.00 78.38 101 LEU A N 1
ATOM 831 C CA . LEU A 1 101 ? -9.498 6.935 25.544 1.00 78.38 101 LEU A CA 1
ATOM 832 C C . LEU A 1 101 ? -11.003 6.682 25.697 1.00 78.38 101 LEU A C 1
ATOM 834 O O . LEU A 1 101 ? -11.518 6.736 26.806 1.00 78.38 101 LEU A O 1
ATOM 838 N N . LYS A 1 102 ? -11.697 6.323 24.609 1.00 83.88 102 LYS A N 1
ATOM 839 C CA . LYS A 1 102 ? -13.129 5.993 24.673 1.00 83.88 102 LYS A CA 1
ATOM 840 C C . LYS A 1 102 ? -13.411 4.786 25.576 1.00 83.88 102 LYS A C 1
ATOM 842 O O . LYS A 1 102 ? -14.398 4.802 26.305 1.00 83.88 102 LYS A O 1
ATOM 847 N N . PHE A 1 103 ? -12.568 3.752 25.540 1.00 85.00 103 PHE A N 1
ATOM 848 C CA . PHE A 1 103 ? -12.703 2.609 26.448 1.00 85.00 103 PHE A CA 1
ATOM 849 C C . PHE A 1 103 ? -12.364 2.971 27.900 1.00 85.00 103 PHE A C 1
ATOM 851 O O . PHE A 1 103 ? -13.024 2.477 28.806 1.00 85.00 103 PHE A O 1
ATOM 858 N N . GLN A 1 104 ? -11.400 3.861 28.137 1.00 85.06 104 GLN A N 1
ATOM 859 C CA . GLN A 1 104 ? -11.086 4.354 29.482 1.00 85.06 104 GLN A CA 1
ATOM 860 C C . GLN A 1 104 ? -12.246 5.151 30.089 1.00 85.06 104 GLN A C 1
ATOM 862 O O . GLN A 1 104 ? -12.602 4.905 31.240 1.00 85.06 104 GLN A O 1
ATOM 867 N N . ASP A 1 105 ? -12.874 6.034 29.309 1.00 84.75 105 ASP A N 1
ATOM 868 C CA . ASP A 1 105 ? -14.065 6.778 29.734 1.00 84.75 105 ASP A CA 1
ATOM 869 C C . ASP A 1 105 ? -15.228 5.818 30.054 1.00 84.75 105 ASP A C 1
ATOM 871 O O . ASP A 1 105 ? -15.877 5.941 31.093 1.00 84.75 105 ASP A O 1
ATOM 875 N N . LEU A 1 106 ? -15.440 4.801 29.207 1.00 84.56 106 LEU A N 1
ATOM 876 C CA . LEU A 1 106 ? -16.448 3.758 29.424 1.00 84.56 106 LEU A CA 1
ATOM 877 C C . LEU A 1 106 ? -16.194 2.968 30.719 1.00 84.56 106 LEU A C 1
ATOM 879 O O . LEU A 1 106 ? -17.122 2.730 31.492 1.00 84.56 106 LEU A O 1
ATOM 883 N N . ASN A 1 107 ? -14.944 2.570 30.964 1.00 86.88 107 ASN A N 1
ATOM 884 C CA . ASN A 1 107 ? -14.557 1.824 32.161 1.00 86.88 107 ASN A CA 1
ATOM 885 C C . ASN A 1 107 ? -14.733 2.647 33.444 1.00 86.88 107 ASN A C 1
ATOM 887 O O . ASN A 1 107 ? -15.115 2.091 34.470 1.00 86.88 107 ASN A O 1
ATOM 891 N N . ALA A 1 108 ? -14.482 3.959 33.397 1.00 84.38 108 ALA A N 1
ATOM 892 C CA . ALA A 1 108 ? -14.687 4.839 34.545 1.00 84.38 108 ALA A CA 1
ATOM 893 C C . ALA A 1 108 ? -16.170 4.893 34.956 1.00 84.38 108 ALA A C 1
ATOM 895 O O . ALA A 1 108 ? -16.487 4.750 36.135 1.00 84.38 108 ALA A O 1
ATOM 896 N N . VAL A 1 109 ? -17.083 5.017 33.986 1.00 83.56 109 VAL A N 1
ATOM 897 C CA . VAL A 1 109 ? -18.537 5.028 34.244 1.00 83.56 109 VAL A CA 1
ATOM 898 C C . VAL A 1 109 ? -19.043 3.667 34.729 1.00 83.56 109 VAL A C 1
ATOM 900 O O . VAL A 1 109 ? -19.875 3.605 35.638 1.00 83.56 109 VAL A O 1
ATOM 903 N N . LEU A 1 110 ? -18.514 2.577 34.160 1.00 81.75 110 LEU A N 1
ATOM 904 C CA . LEU A 1 110 ? -18.811 1.210 34.600 1.00 81.75 110 LEU A CA 1
ATOM 905 C C . LEU A 1 110 ? -18.492 0.996 36.084 1.00 81.75 110 LEU A C 1
ATOM 907 O O . LEU A 1 110 ? -19.285 0.377 36.791 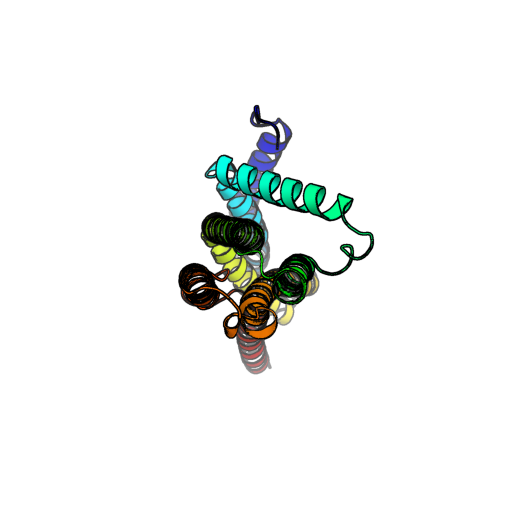1.00 81.75 110 LEU A O 1
ATOM 911 N N . GLN A 1 111 ? -17.364 1.533 36.554 1.00 80.50 111 GLN A N 1
ATOM 912 C CA . GLN A 1 111 ? -16.909 1.351 37.932 1.00 80.50 111 GLN A CA 1
ATOM 913 C C . GLN A 1 111 ? -17.582 2.295 38.939 1.00 80.50 111 GLN A C 1
ATOM 915 O O . GLN A 1 111 ? -17.754 1.903 40.093 1.00 80.50 111 GLN A O 1
ATOM 920 N N . ASP A 1 112 ? -17.954 3.516 38.539 1.00 76.56 112 ASP A N 1
ATOM 921 C CA . ASP A 1 112 ? -18.387 4.558 39.483 1.00 76.56 112 ASP A CA 1
ATOM 922 C C . ASP A 1 112 ? -19.912 4.599 39.696 1.00 76.56 112 ASP A C 1
ATOM 924 O O . ASP A 1 112 ? -20.387 4.714 40.825 1.00 76.56 112 ASP A O 1
ATOM 928 N N . THR A 1 113 ? -20.713 4.496 38.628 1.00 65.94 113 THR A N 1
ATOM 929 C CA . THR A 1 113 ? -22.155 4.828 38.701 1.00 65.94 113 THR A CA 1
ATOM 930 C C . THR A 1 113 ? -23.076 3.627 38.470 1.00 65.94 113 THR A C 1
ATOM 932 O O . THR A 1 113 ? -24.234 3.661 38.886 1.00 65.94 113 THR A O 1
ATOM 935 N N . HIS A 1 114 ? -22.578 2.549 37.846 1.00 66.12 114 HIS A N 1
ATOM 936 C CA . HIS A 1 114 ? -23.351 1.353 37.462 1.00 66.12 114 HIS A CA 1
ATOM 937 C C . HIS A 1 114 ? -24.674 1.681 36.723 1.00 66.12 114 HIS A C 1
ATOM 939 O O . HIS A 1 114 ? -25.602 0.864 36.690 1.00 66.12 114 HIS A O 1
ATOM 945 N N . ASP A 1 115 ? -24.773 2.881 36.133 1.00 72.50 115 ASP A N 1
ATOM 946 C CA . ASP A 1 115 ? -25.935 3.330 35.378 1.00 72.50 115 ASP A CA 1
ATOM 947 C C . ASP A 1 115 ? -25.898 2.691 33.990 1.00 72.50 115 ASP A C 1
ATOM 949 O O . ASP A 1 115 ? -25.224 3.147 33.064 1.00 72.50 115 ASP A O 1
ATOM 953 N N . SER A 1 116 ? -26.654 1.602 33.859 1.00 74.25 116 SER A N 1
ATOM 954 C CA . SER A 1 116 ? -26.728 0.798 32.641 1.00 74.25 116 SER A CA 1
ATOM 955 C C . SER A 1 116 ? -27.158 1.600 31.405 1.00 74.25 116 SER A C 1
ATOM 957 O O . SER A 1 116 ? -26.890 1.150 30.291 1.00 74.25 116 SER A O 1
ATOM 959 N N . SER A 1 117 ? -27.825 2.754 31.555 1.00 80.81 117 SER A N 1
ATOM 960 C CA . SER A 1 117 ? -28.207 3.574 30.397 1.00 80.81 117 SER A CA 1
ATOM 961 C C . SER A 1 117 ? -27.032 4.373 29.834 1.00 80.81 117 SER A C 1
ATOM 963 O O . SER A 1 117 ? -26.894 4.463 28.614 1.00 80.81 117 SER A O 1
ATOM 965 N N . GLU A 1 118 ? -26.175 4.937 30.686 1.00 83.81 118 GLU A N 1
ATOM 966 C CA . GLU A 1 118 ? -25.029 5.741 30.247 1.00 83.81 118 GLU A CA 1
ATOM 967 C C . GLU A 1 118 ? -23.941 4.865 29.614 1.00 83.81 118 GLU A C 1
ATOM 969 O O . GLU A 1 118 ? -23.451 5.173 28.523 1.00 83.81 118 GLU A O 1
ATOM 974 N N . THR A 1 119 ? -23.650 3.712 30.227 1.00 84.00 119 THR A N 1
ATOM 975 C CA . THR A 1 119 ? -22.724 2.708 29.681 1.00 84.00 119 THR A CA 1
ATOM 976 C C . THR A 1 119 ? -23.138 2.258 28.281 1.00 84.00 119 THR A C 1
ATOM 978 O O . THR A 1 119 ? -22.316 2.243 27.359 1.00 84.00 119 THR A O 1
ATOM 981 N N . PHE A 1 120 ? -24.428 1.973 28.082 1.00 86.31 120 PHE A N 1
ATOM 982 C CA . PHE A 1 120 ? -24.943 1.548 26.786 1.00 86.31 120 PHE A CA 1
ATOM 983 C C . PHE A 1 120 ? -24.798 2.640 25.719 1.00 86.31 120 PHE A C 1
ATOM 985 O O . PHE A 1 120 ? -24.438 2.342 24.580 1.00 86.31 120 PHE A O 1
ATOM 992 N N . LEU A 1 121 ? -25.046 3.909 26.068 1.00 86.62 121 LEU A N 1
ATOM 993 C CA . LEU A 1 121 ? -24.889 5.034 25.140 1.00 86.62 121 LEU A CA 1
ATOM 994 C C . LEU A 1 121 ? -23.426 5.227 24.720 1.00 86.62 121 LEU A C 1
ATOM 996 O O . LEU A 1 121 ? -23.156 5.420 23.532 1.00 86.62 121 LEU A O 1
ATOM 1000 N N . MET A 1 122 ? -22.485 5.125 25.662 1.00 87.00 122 MET A N 1
ATOM 1001 C CA . MET A 1 122 ? -21.051 5.205 25.368 1.00 87.00 122 MET A CA 1
ATOM 1002 C C . MET A 1 122 ? -20.579 4.030 24.506 1.00 87.00 122 MET A C 1
ATOM 1004 O O . MET A 1 122 ? -19.873 4.229 23.514 1.00 87.00 122 MET A O 1
ATOM 1008 N N . LEU A 1 123 ? -21.022 2.808 24.816 1.00 89.44 123 LEU A N 1
ATOM 1009 C CA . LEU A 1 123 ? -20.705 1.636 24.005 1.00 89.44 123 LEU A CA 1
ATOM 1010 C C . LEU A 1 123 ? -21.307 1.739 22.598 1.00 89.44 123 LEU A C 1
ATOM 1012 O O . LEU A 1 123 ? -20.647 1.379 21.625 1.00 89.44 123 LEU A O 1
ATOM 1016 N N . ALA A 1 124 ? -22.529 2.257 22.462 1.00 90.25 124 ALA A N 1
ATOM 1017 C CA . ALA A 1 124 ? -23.160 2.474 21.165 1.00 90.25 124 ALA A CA 1
ATOM 1018 C C . ALA A 1 124 ? -22.381 3.488 20.307 1.00 90.25 124 ALA A C 1
ATOM 1020 O O . ALA A 1 124 ? -22.262 3.296 19.093 1.00 90.25 124 ALA A O 1
ATOM 1021 N N . ASP A 1 125 ? -21.809 4.531 20.917 1.00 89.81 125 ASP A N 1
ATOM 1022 C CA . ASP A 1 125 ? -20.925 5.475 20.225 1.00 89.81 125 ASP A CA 1
ATOM 1023 C C . ASP A 1 125 ? -19.623 4.801 19.756 1.00 89.81 125 ASP A C 1
ATOM 1025 O O . ASP A 1 125 ? -19.239 4.927 18.591 1.00 89.81 125 ASP A O 1
ATOM 1029 N N . ILE A 1 126 ? -18.986 3.999 20.619 1.00 89.69 126 ILE A N 1
ATOM 1030 C CA . ILE A 1 126 ? -17.789 3.210 20.274 1.00 89.69 126 ILE A CA 1
ATOM 1031 C C . ILE A 1 126 ? -18.087 2.221 19.141 1.00 89.69 126 ILE A C 1
ATOM 1033 O O . ILE A 1 126 ? -17.316 2.107 18.185 1.00 89.69 126 ILE A O 1
ATOM 1037 N N . PHE A 1 127 ? -19.225 1.532 19.213 1.00 91.38 127 PHE A N 1
ATOM 1038 C CA . PHE A 1 127 ? -19.669 0.592 18.190 1.00 91.38 127 PHE A CA 1
ATOM 1039 C C . PHE A 1 127 ? -19.866 1.294 16.843 1.00 91.38 127 PHE A C 1
ATOM 1041 O O . PHE A 1 127 ? -19.381 0.824 15.811 1.00 91.38 127 PHE A O 1
ATOM 1048 N N . LYS A 1 128 ? -20.525 2.459 16.846 1.00 90.56 128 LYS A N 1
ATOM 1049 C CA . LYS A 1 128 ? -20.738 3.273 15.645 1.00 90.56 128 LYS A CA 1
ATOM 1050 C C . LYS A 1 128 ? -19.416 3.756 15.048 1.00 90.56 128 LYS A C 1
ATOM 1052 O O . LYS A 1 128 ? -19.248 3.692 13.830 1.00 90.56 128 LYS A O 1
ATOM 1057 N N . TRP A 1 129 ? -18.473 4.185 15.884 1.00 87.25 129 TRP A N 1
ATOM 1058 C CA . TRP A 1 129 ? -17.132 4.571 15.447 1.00 87.25 129 TRP A CA 1
ATOM 1059 C C . TRP A 1 129 ? -16.389 3.396 14.799 1.00 87.25 129 TRP A C 1
ATOM 1061 O O . TRP A 1 129 ? -15.850 3.529 13.702 1.00 87.25 129 TRP A O 1
ATOM 1071 N N . HIS A 1 130 ? -16.424 2.213 15.420 1.00 89.19 130 HIS A N 1
ATOM 1072 C CA . HIS A 1 130 ? -15.794 1.010 14.872 1.00 89.19 130 HIS A CA 1
ATOM 1073 C C . HIS A 1 130 ? -16.415 0.592 13.531 1.00 89.19 130 HIS A C 1
ATOM 1075 O O . HIS A 1 130 ? -15.703 0.222 12.596 1.00 89.19 130 HIS A O 1
ATOM 1081 N N . GLN A 1 131 ? -17.736 0.720 13.392 1.00 90.50 131 GLN A N 1
ATOM 1082 C CA . GLN A 1 131 ? -18.426 0.473 12.129 1.00 90.50 131 GLN A CA 1
ATOM 1083 C C . GLN A 1 131 ? -18.006 1.469 11.036 1.00 90.50 131 GLN A C 1
ATOM 1085 O O . GLN A 1 131 ? -17.792 1.069 9.891 1.00 90.50 131 GLN A O 1
ATOM 1090 N N . GLN A 1 132 ? -17.860 2.755 11.373 1.00 88.19 132 GLN A N 1
ATOM 1091 C CA . GLN A 1 132 ? -17.355 3.768 10.441 1.00 88.19 132 GLN A CA 1
ATOM 1092 C C . GLN A 1 132 ? -15.909 3.485 10.023 1.00 88.19 132 GLN A C 1
ATOM 1094 O O . GLN A 1 132 ? -15.589 3.594 8.841 1.00 88.19 132 GLN A O 1
ATOM 1099 N N . TYR A 1 133 ? -15.059 3.072 10.963 1.00 86.69 133 TYR A N 1
ATOM 1100 C CA . TYR A 1 133 ? -13.676 2.691 10.692 1.00 86.69 133 TYR A CA 1
ATOM 1101 C C . TYR A 1 133 ? -13.578 1.532 9.696 1.00 86.69 133 TYR A C 1
ATOM 1103 O O . TYR A 1 133 ? -12.900 1.662 8.676 1.00 86.69 133 TYR A O 1
ATOM 1111 N N . ILE A 1 134 ? -14.313 0.439 9.939 1.00 88.00 134 ILE A N 1
ATOM 1112 C CA . ILE A 1 134 ? -14.360 -0.703 9.017 1.00 88.00 134 ILE A CA 1
ATOM 1113 C C . ILE A 1 134 ? -14.838 -0.244 7.640 1.00 88.00 134 ILE A C 1
ATOM 1115 O O . ILE A 1 134 ? -14.191 -0.540 6.640 1.00 88.00 134 ILE A O 1
ATOM 1119 N N . TYR A 1 135 ? -15.917 0.539 7.577 1.00 89.38 135 TYR A N 1
ATOM 1120 C CA . TYR A 1 135 ? -16.450 1.027 6.307 1.00 89.38 135 TYR A CA 1
ATOM 1121 C C . TYR A 1 135 ? -15.432 1.865 5.513 1.00 89.38 135 TYR A C 1
ATOM 1123 O O . TYR A 1 135 ? -15.322 1.716 4.294 1.00 89.38 135 TYR A O 1
ATOM 1131 N N . ILE A 1 136 ? -14.656 2.721 6.187 1.00 86.56 136 ILE A N 1
ATOM 1132 C CA . ILE A 1 136 ? -13.586 3.506 5.554 1.00 86.56 136 ILE A CA 1
ATOM 1133 C C . ILE A 1 136 ? -12.483 2.587 5.021 1.00 86.56 136 ILE A C 1
ATOM 1135 O O . ILE A 1 136 ? -12.035 2.783 3.890 1.00 86.56 136 ILE A O 1
ATOM 1139 N N . ILE A 1 137 ? -12.064 1.578 5.787 1.00 87.00 137 ILE A N 1
ATOM 1140 C CA . ILE A 1 137 ? -11.033 0.620 5.362 1.00 87.00 137 ILE A CA 1
ATOM 1141 C C . ILE A 1 137 ? -11.492 -0.197 4.156 1.00 87.00 137 ILE A C 1
ATOM 1143 O O . ILE A 1 137 ? -10.761 -0.273 3.170 1.00 87.00 137 ILE A O 1
ATOM 1147 N N . GLU A 1 138 ? -12.706 -0.751 4.185 1.00 88.94 138 GLU A N 1
ATOM 1148 C CA . GLU A 1 138 ? -13.266 -1.522 3.069 1.00 88.94 138 GLU A CA 1
ATOM 1149 C C . GLU A 1 138 ? -13.346 -0.667 1.795 1.00 88.94 138 GLU A C 1
ATOM 1151 O O . GLU A 1 138 ? -12.986 -1.111 0.704 1.00 88.94 138 GLU A O 1
ATOM 1156 N N . LYS A 1 139 ? -13.775 0.596 1.923 1.00 89.12 139 LYS A N 1
ATOM 1157 C CA . LYS A 1 139 ? -13.813 1.538 0.794 1.00 89.12 139 LYS A CA 1
ATOM 1158 C C . LYS A 1 139 ? -12.422 1.883 0.279 1.00 89.12 139 LYS A C 1
ATOM 1160 O O . LYS A 1 139 ? -12.229 1.941 -0.933 1.00 89.12 139 LYS A O 1
ATOM 1165 N N . THR A 1 140 ? -11.467 2.080 1.180 1.00 88.06 140 THR A N 1
ATOM 1166 C CA . THR A 1 140 ? -10.071 2.349 0.827 1.00 88.06 140 THR A CA 1
ATOM 1167 C C . THR A 1 140 ? -9.486 1.174 0.051 1.00 88.06 140 THR A C 1
ATOM 1169 O O . THR A 1 140 ? -8.921 1.384 -1.019 1.00 88.06 140 THR A O 1
ATOM 1172 N N . GLU A 1 141 ? -9.670 -0.061 0.521 1.00 89.06 141 GLU A N 1
ATOM 1173 C CA . GLU A 1 141 ? -9.158 -1.244 -0.173 1.00 89.06 141 GLU A CA 1
ATOM 1174 C C . GLU A 1 141 ? -9.706 -1.341 -1.599 1.00 89.06 141 GLU A C 1
ATOM 1176 O O . GLU A 1 141 ? -8.913 -1.427 -2.534 1.00 89.06 141 GLU A O 1
ATOM 1181 N N . MET A 1 142 ? -11.016 -1.174 -1.797 1.00 87.94 142 MET A N 1
ATOM 1182 C CA . MET A 1 142 ? -11.620 -1.242 -3.133 1.00 87.94 142 MET A CA 1
ATOM 1183 C C . MET A 1 142 ? -11.065 -0.188 -4.105 1.00 87.94 142 MET A C 1
ATOM 1185 O O . MET A 1 142 ? -10.808 -0.493 -5.273 1.00 87.94 142 MET A O 1
ATOM 1189 N N . ILE A 1 143 ? -10.863 1.048 -3.637 1.00 87.81 143 ILE A N 1
ATOM 1190 C CA . ILE A 1 143 ? -10.329 2.151 -4.455 1.00 87.81 143 ILE A CA 1
ATOM 1191 C C . ILE A 1 143 ? -8.864 1.887 -4.830 1.00 87.81 143 ILE A C 1
ATOM 1193 O O . ILE A 1 143 ? -8.446 2.096 -5.977 1.00 87.81 143 ILE A O 1
ATOM 1197 N N . PHE A 1 144 ? -8.071 1.435 -3.857 1.00 87.69 144 PHE A N 1
ATOM 1198 C CA . PHE A 1 144 ? -6.632 1.257 -4.014 1.00 87.69 144 PHE A CA 1
ATOM 1199 C C . PHE A 1 144 ? -6.241 -0.083 -4.633 1.00 87.69 144 PHE A C 1
ATOM 1201 O O . PHE A 1 144 ? -5.146 -0.163 -5.182 1.00 87.69 144 PHE A O 1
ATOM 1208 N N . PHE A 1 145 ? -7.110 -1.094 -4.630 1.00 88.12 145 PHE A N 1
ATOM 1209 C CA . PHE A 1 145 ? -6.804 -2.456 -5.073 1.00 88.12 145 PHE A CA 1
ATOM 1210 C C . PHE A 1 145 ? -6.106 -2.504 -6.442 1.00 88.12 145 PHE A C 1
ATOM 1212 O O . PHE A 1 145 ? -4.970 -2.965 -6.577 1.00 88.12 145 PHE A O 1
ATOM 1219 N N . ASN A 1 146 ? -6.753 -1.939 -7.465 1.00 86.69 146 ASN A N 1
ATOM 1220 C CA . ASN A 1 146 ? -6.210 -1.916 -8.826 1.00 86.69 146 ASN A CA 1
ATOM 1221 C C . ASN A 1 146 ? -4.956 -1.037 -8.940 1.00 86.69 146 ASN A C 1
ATOM 1223 O O . ASN A 1 146 ? -4.059 -1.316 -9.733 1.00 86.69 146 ASN A O 1
ATOM 1227 N N . VAL A 1 147 ? -4.899 0.043 -8.159 1.00 89.88 147 VAL A N 1
ATOM 1228 C CA . VAL A 1 147 ? -3.806 1.018 -8.195 1.00 89.88 147 VAL A CA 1
ATOM 1229 C C . VAL A 1 147 ? -2.531 0.420 -7.609 1.00 89.88 147 VAL A C 1
ATOM 1231 O O . VAL A 1 147 ? -1.481 0.480 -8.245 1.00 89.88 147 VAL A O 1
ATOM 1234 N N . VAL A 1 148 ? -2.633 -0.177 -6.423 1.00 90.06 148 VAL A N 1
ATOM 1235 C CA . VAL A 1 148 ? -1.530 -0.831 -5.713 1.00 90.06 148 VAL A CA 1
ATOM 1236 C C . VAL A 1 148 ? -1.002 -2.007 -6.523 1.00 90.06 148 VAL A C 1
ATOM 1238 O O . VAL A 1 148 ? 0.211 -2.143 -6.666 1.00 90.06 148 VAL A O 1
ATOM 1241 N N . PHE A 1 149 ? -1.892 -2.809 -7.120 1.00 89.38 149 PHE A N 1
ATOM 1242 C CA . PHE A 1 149 ? -1.491 -3.917 -7.982 1.00 89.38 149 PHE A CA 1
ATOM 1243 C C . PHE A 1 149 ? -0.562 -3.441 -9.106 1.00 89.38 149 PHE A C 1
ATOM 1245 O O . PHE A 1 149 ? 0.593 -3.854 -9.169 1.00 89.38 149 PHE A O 1
ATOM 1252 N N . VAL A 1 150 ? -1.013 -2.505 -9.949 1.00 90.44 150 VAL A N 1
ATOM 1253 C CA . VAL A 1 150 ? -0.189 -2.023 -11.070 1.00 90.44 150 VAL A CA 1
ATOM 1254 C C . VAL A 1 150 ? 1.102 -1.362 -10.581 1.00 90.44 150 VAL A C 1
ATOM 1256 O O . VAL A 1 150 ? 2.143 -1.545 -11.206 1.00 90.44 150 VAL A O 1
ATOM 1259 N N . GLN A 1 151 ? 1.073 -0.641 -9.456 1.00 90.25 151 GLN A N 1
ATOM 1260 C CA . GLN A 1 151 ? 2.262 0.013 -8.900 1.00 90.25 151 GLN A CA 1
ATOM 1261 C C . GLN A 1 151 ? 3.347 -0.977 -8.474 1.00 90.25 151 GLN A C 1
ATOM 1263 O O . GLN A 1 151 ? 4.503 -0.788 -8.844 1.00 90.25 151 GLN A O 1
ATOM 1268 N N . ILE A 1 152 ? 3.004 -2.032 -7.731 1.00 90.62 152 ILE A N 1
ATOM 1269 C CA . ILE A 1 152 ? 3.995 -3.013 -7.262 1.00 90.62 152 ILE A CA 1
ATOM 1270 C C . ILE A 1 152 ? 4.648 -3.727 -8.448 1.00 90.62 152 ILE A C 1
ATOM 1272 O O . ILE A 1 152 ? 5.875 -3.828 -8.503 1.00 90.62 152 ILE A O 1
ATOM 1276 N N . PHE A 1 153 ? 3.855 -4.148 -9.437 1.00 90.00 153 PHE A N 1
ATOM 1277 C CA . PHE A 1 153 ? 4.384 -4.777 -10.650 1.00 90.00 153 PHE A CA 1
ATOM 1278 C C . PHE A 1 153 ? 5.248 -3.816 -11.473 1.00 90.00 153 PHE A C 1
ATOM 1280 O O . PHE A 1 153 ? 6.337 -4.193 -11.907 1.00 90.00 153 PHE A O 1
ATOM 1287 N N . ALA A 1 154 ? 4.809 -2.567 -11.647 1.00 92.56 154 ALA A N 1
ATOM 1288 C CA . ALA A 1 154 ? 5.570 -1.545 -12.358 1.00 92.56 154 ALA A CA 1
ATOM 1289 C C . ALA A 1 154 ? 6.923 -1.271 -11.676 1.00 92.56 154 ALA A C 1
ATOM 1291 O O . ALA A 1 154 ? 7.950 -1.244 -12.355 1.00 92.56 154 ALA A O 1
ATOM 1292 N N . LYS A 1 155 ? 6.958 -1.144 -10.340 1.00 91.56 155 LYS A N 1
ATOM 1293 C CA . LYS A 1 155 ? 8.206 -0.946 -9.584 1.00 91.56 155 LYS A CA 1
ATOM 1294 C C . LYS A 1 155 ? 9.130 -2.155 -9.640 1.00 91.56 155 LYS A C 1
ATOM 1296 O O . LYS A 1 155 ? 10.328 -1.967 -9.838 1.00 91.56 155 LYS A O 1
ATOM 1301 N N . ALA A 1 156 ? 8.599 -3.371 -9.519 1.00 91.56 156 ALA A N 1
ATOM 1302 C CA . ALA A 1 156 ? 9.397 -4.588 -9.641 1.00 91.56 156 ALA A CA 1
ATOM 1303 C C . ALA A 1 156 ? 10.035 -4.700 -11.037 1.00 91.56 156 ALA A C 1
ATOM 1305 O O . ALA A 1 156 ? 11.241 -4.909 -11.151 1.00 91.56 156 ALA A O 1
ATOM 1306 N N . TYR A 1 157 ? 9.249 -4.473 -12.094 1.00 91.62 157 TYR A N 1
ATOM 1307 C CA . TYR A 1 157 ? 9.743 -4.468 -13.470 1.00 91.62 157 TYR A CA 1
ATOM 1308 C C . TYR A 1 157 ? 10.784 -3.364 -13.707 1.00 91.62 157 TYR A C 1
ATOM 1310 O O . TYR A 1 157 ? 11.872 -3.636 -14.210 1.00 91.62 157 TYR A O 1
ATOM 1318 N N . GLY A 1 158 ? 10.493 -2.124 -13.300 1.00 91.75 158 GLY A N 1
ATOM 1319 C CA . GLY A 1 158 ? 11.412 -0.996 -13.470 1.00 91.75 158 GLY A CA 1
ATOM 1320 C C . GLY A 1 158 ? 12.737 -1.196 -12.738 1.00 91.75 158 GLY A C 1
ATOM 1321 O O . GLY A 1 158 ? 13.794 -0.859 -13.274 1.00 91.75 158 GLY A O 1
ATOM 1322 N N . MET A 1 159 ? 12.700 -1.802 -11.550 1.00 91.50 159 MET A N 1
ATOM 1323 C CA . MET A 1 159 ? 13.899 -2.139 -10.790 1.00 91.50 159 MET A CA 1
ATOM 1324 C C . MET A 1 159 ? 14.726 -3.229 -11.489 1.00 91.50 159 MET A C 1
ATOM 1326 O O . MET A 1 159 ? 15.939 -3.070 -11.574 1.00 91.50 159 MET A O 1
ATOM 1330 N N . LEU A 1 160 ? 14.101 -4.271 -12.055 1.00 91.38 160 LEU A N 1
ATOM 1331 C CA . LEU A 1 160 ? 14.803 -5.301 -12.837 1.00 91.38 160 LEU A CA 1
ATOM 1332 C C . LEU A 1 160 ? 15.505 -4.713 -14.067 1.00 91.38 160 LEU A C 1
ATOM 1334 O O . LEU A 1 160 ? 16.702 -4.928 -14.248 1.00 91.38 160 LEU A O 1
ATOM 1338 N N . VAL A 1 161 ? 14.791 -3.933 -14.884 1.00 89.94 161 VAL A N 1
ATOM 1339 C CA . VAL A 1 161 ? 15.361 -3.355 -16.114 1.00 89.94 161 VAL A CA 1
ATOM 1340 C C . VAL A 1 161 ? 16.472 -2.353 -15.791 1.00 89.94 161 VAL A C 1
ATOM 1342 O O . VAL A 1 161 ? 17.533 -2.395 -16.408 1.00 89.94 161 VAL A O 1
ATOM 1345 N N . SER A 1 162 ? 16.284 -1.501 -14.777 1.00 90.94 162 SER A N 1
ATOM 1346 C CA . SER A 1 162 ? 17.325 -0.556 -14.339 1.00 90.94 162 SER A CA 1
ATOM 1347 C C . SER A 1 162 ? 18.589 -1.277 -13.866 1.00 90.94 162 SER A C 1
ATOM 1349 O O . SER A 1 162 ? 19.702 -0.811 -14.099 1.00 90.94 162 SER A O 1
ATOM 1351 N N . LEU A 1 163 ? 18.433 -2.436 -13.229 1.00 90.75 163 LEU A N 1
ATOM 1352 C CA . LEU A 1 163 ? 19.549 -3.242 -12.757 1.00 90.75 163 LEU A CA 1
ATOM 1353 C C . LEU A 1 163 ? 20.328 -3.852 -13.938 1.00 90.75 163 LEU A C 1
ATOM 1355 O O . LEU A 1 163 ? 21.551 -3.744 -13.968 1.00 90.75 163 LEU A O 1
ATOM 1359 N N . VAL A 1 164 ? 19.642 -4.370 -14.965 1.00 89.75 164 VAL A N 1
ATOM 1360 C CA . VAL A 1 164 ? 20.285 -4.833 -16.214 1.00 89.75 164 VAL A CA 1
ATOM 1361 C C . VAL A 1 164 ? 21.022 -3.689 -16.925 1.00 89.75 164 VAL A C 1
ATOM 1363 O O . VAL A 1 164 ? 22.181 -3.850 -17.304 1.00 89.75 164 VAL A O 1
ATOM 1366 N N . CYS A 1 165 ? 20.399 -2.510 -17.047 1.00 88.75 165 CYS A N 1
ATOM 1367 C CA . CYS A 1 165 ? 21.028 -1.323 -17.641 1.00 88.75 165 CYS A CA 1
ATOM 1368 C C . CYS A 1 165 ? 22.315 -0.901 -16.919 1.00 88.75 165 CYS A C 1
ATOM 1370 O O . CYS A 1 165 ? 23.252 -0.433 -17.566 1.00 88.75 165 CYS A O 1
ATOM 1372 N N . HIS A 1 166 ? 22.355 -1.042 -15.589 1.00 88.75 166 HIS A N 1
ATOM 1373 C CA . HIS A 1 166 ? 23.538 -0.728 -14.795 1.00 88.75 166 HIS A CA 1
ATOM 1374 C C . HIS A 1 166 ? 24.692 -1.693 -15.089 1.00 88.75 166 HIS A C 1
ATOM 1376 O O . HIS A 1 166 ? 25.801 -1.235 -15.352 1.00 88.75 166 HIS A O 1
ATOM 1382 N N . PHE A 1 167 ? 24.429 -3.004 -15.101 1.00 86.62 167 PHE A N 1
ATOM 1383 C CA . PHE A 1 167 ? 25.453 -4.018 -15.384 1.00 86.62 167 PHE A CA 1
ATOM 1384 C C . PHE A 1 167 ? 26.023 -3.918 -16.798 1.00 86.62 167 PHE A C 1
ATOM 1386 O O . PHE A 1 167 ? 27.220 -4.104 -16.988 1.00 86.62 167 PHE A O 1
ATOM 1393 N N . LEU A 1 168 ? 25.186 -3.585 -17.782 1.00 85.25 168 LEU A N 1
ATOM 1394 C CA . LEU A 1 168 ? 25.636 -3.394 -19.161 1.00 85.25 168 LEU A CA 1
ATOM 1395 C C . LEU A 1 168 ? 26.361 -2.054 -19.383 1.00 85.25 168 LEU A C 1
ATOM 1397 O O . LEU A 1 168 ? 26.878 -1.818 -20.469 1.00 85.25 168 LEU A O 1
ATOM 1401 N N . GLY A 1 169 ? 26.373 -1.147 -18.399 1.00 84.38 169 GLY A N 1
ATOM 1402 C CA . GLY A 1 169 ? 27.042 0.155 -18.504 1.00 84.38 169 GLY A CA 1
ATOM 1403 C C . GLY A 1 169 ? 26.447 1.108 -19.548 1.00 84.38 169 GLY A C 1
ATOM 1404 O O . GLY A 1 169 ? 27.015 2.167 -19.797 1.00 84.38 169 GLY A O 1
ATOM 1405 N N . VAL A 1 170 ? 25.301 0.764 -20.144 1.00 84.19 170 VAL A N 1
ATOM 1406 C CA . VAL A 1 170 ? 24.688 1.531 -21.241 1.00 84.19 170 VAL A CA 1
ATOM 1407 C C . VAL A 1 170 ? 24.113 2.850 -20.732 1.00 84.19 170 VAL A C 1
ATOM 1409 O O . VAL A 1 170 ? 24.147 3.864 -21.427 1.00 84.19 170 VAL A O 1
ATOM 1412 N N . TRP A 1 171 ? 23.543 2.849 -19.522 1.00 82.06 171 TRP A N 1
ATOM 1413 C CA . TRP A 1 171 ? 22.794 3.998 -19.026 1.00 82.06 171 TRP A CA 1
ATOM 1414 C C . TRP A 1 171 ? 23.285 4.478 -17.657 1.00 82.06 171 TRP A C 1
ATOM 1416 O O . TRP A 1 171 ? 22.964 3.864 -16.636 1.00 82.06 171 TRP A O 1
ATOM 1426 N N . PRO A 1 172 ? 24.007 5.613 -17.587 1.00 80.81 172 PRO A N 1
ATOM 1427 C CA . PRO A 1 172 ? 24.561 6.110 -16.327 1.00 80.81 172 PRO A CA 1
ATOM 1428 C C . PRO A 1 172 ? 23.484 6.534 -15.313 1.00 80.81 172 PRO A C 1
ATOM 1430 O O . PRO A 1 172 ? 23.729 6.494 -14.110 1.00 80.81 172 PRO A O 1
ATOM 1433 N N . LEU A 1 173 ? 22.269 6.883 -15.763 1.00 86.06 173 LEU A N 1
ATOM 1434 C CA . LEU A 1 173 ? 21.151 7.222 -14.870 1.00 86.06 173 LEU A CA 1
ATOM 1435 C C . LEU A 1 173 ? 20.450 5.998 -14.255 1.00 86.06 173 LEU A C 1
ATOM 1437 O O . LEU A 1 173 ? 19.621 6.168 -13.359 1.00 86.06 173 LEU A O 1
ATOM 1441 N N . ALA A 1 174 ? 20.776 4.775 -14.682 1.00 87.75 174 ALA A N 1
ATOM 1442 C CA . ALA A 1 174 ? 20.091 3.566 -14.229 1.00 87.75 174 ALA A CA 1
ATOM 1443 C C . ALA A 1 174 ? 20.151 3.370 -12.701 1.00 87.75 174 ALA A C 1
ATOM 1445 O O . ALA A 1 174 ? 19.161 2.970 -12.089 1.00 87.75 174 ALA A O 1
ATOM 1446 N N . LEU A 1 175 ? 21.270 3.733 -12.059 1.00 88.00 175 LEU A N 1
ATOM 1447 C CA . LEU A 1 175 ? 21.416 3.669 -10.598 1.00 88.00 175 LEU A CA 1
ATOM 1448 C C . LEU A 1 175 ? 20.439 4.592 -9.860 1.00 88.00 175 LEU A C 1
ATOM 1450 O O . LEU A 1 175 ? 19.857 4.192 -8.853 1.00 88.00 175 LEU A O 1
ATOM 1454 N N . LEU A 1 176 ? 20.224 5.811 -10.362 1.00 89.81 176 LEU A N 1
ATOM 1455 C CA . LEU A 1 176 ? 19.281 6.754 -9.755 1.00 89.81 176 LEU A CA 1
ATOM 1456 C C . LEU A 1 176 ? 17.843 6.233 -9.854 1.00 89.81 176 LEU A C 1
ATOM 1458 O O . LEU A 1 176 ? 17.096 6.304 -8.878 1.00 89.81 176 LEU A O 1
ATOM 1462 N N . PHE A 1 177 ? 17.469 5.656 -10.999 1.00 89.44 177 PHE A N 1
ATOM 1463 C CA . PHE A 1 177 ? 16.154 5.035 -11.189 1.00 89.44 177 PHE A CA 1
ATOM 1464 C C . PHE A 1 177 ? 15.949 3.789 -10.322 1.00 89.44 177 PHE A C 1
ATOM 1466 O O . PHE A 1 177 ? 14.843 3.570 -9.815 1.00 89.44 177 PHE A O 1
ATOM 1473 N N . LEU A 1 178 ? 17.005 3.004 -10.103 1.00 90.81 178 LEU A N 1
ATOM 1474 C CA . LEU A 1 178 ? 16.983 1.863 -9.193 1.00 90.81 178 LEU A CA 1
ATOM 1475 C C . LEU A 1 178 ? 16.730 2.324 -7.753 1.00 90.81 178 LEU A C 1
ATOM 1477 O O . LEU A 1 178 ? 15.793 1.838 -7.118 1.00 90.81 178 LEU A O 1
ATOM 1481 N N . VAL A 1 179 ? 17.496 3.305 -7.259 1.00 91.62 179 VAL A N 1
ATOM 1482 C CA . VAL A 1 179 ? 17.310 3.866 -5.908 1.00 91.62 179 VAL A CA 1
ATOM 1483 C C . VAL A 1 179 ? 15.915 4.475 -5.759 1.00 91.62 179 VAL A C 1
ATOM 1485 O O . VAL A 1 179 ? 15.234 4.214 -4.769 1.00 91.62 179 VAL A O 1
ATOM 1488 N N . TYR A 1 180 ? 15.445 5.224 -6.758 1.00 91.75 180 TYR A N 1
ATOM 1489 C CA . TYR A 1 180 ? 14.092 5.781 -6.770 1.00 91.75 180 TYR A CA 1
ATOM 1490 C C . TYR A 1 180 ? 13.012 4.695 -6.658 1.00 91.75 180 TYR A C 1
ATOM 1492 O O . TYR A 1 180 ? 12.099 4.804 -5.836 1.00 91.75 180 TYR A O 1
ATOM 1500 N N . SER A 1 181 ? 13.121 3.634 -7.461 1.00 91.19 181 SER A N 1
ATOM 1501 C CA . SER A 1 181 ? 12.154 2.5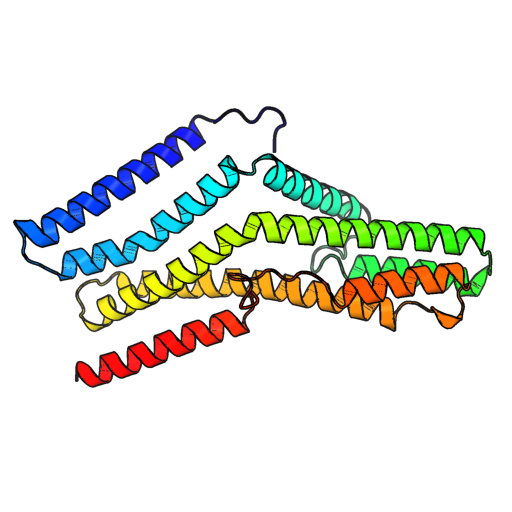31 -7.462 1.00 91.19 181 SER A CA 1
ATOM 1502 C C . SER A 1 181 ? 12.159 1.784 -6.131 1.00 91.19 181 SER A C 1
ATOM 1504 O O . SER A 1 181 ? 11.092 1.454 -5.617 1.00 91.19 181 SER A O 1
ATOM 1506 N N . PHE A 1 182 ? 13.339 1.598 -5.536 1.00 91.75 182 PHE A N 1
ATOM 1507 C CA . PHE A 1 182 ? 13.494 0.983 -4.223 1.00 91.75 182 PHE A CA 1
ATOM 1508 C C . PHE A 1 182 ? 12.855 1.823 -3.110 1.00 91.75 182 PHE A C 1
ATOM 1510 O O . PHE A 1 182 ? 12.062 1.301 -2.327 1.00 91.75 182 PHE A O 1
ATOM 1517 N N . VAL A 1 183 ? 13.139 3.128 -3.048 1.00 93.12 183 VAL A N 1
ATOM 1518 C CA . VAL A 1 183 ? 12.554 4.024 -2.034 1.00 93.12 183 VAL A CA 1
ATOM 1519 C C . VAL A 1 183 ? 11.031 4.065 -2.155 1.00 93.12 183 VAL A C 1
ATOM 1521 O O . VAL A 1 183 ? 10.333 3.961 -1.149 1.00 93.12 183 VAL A O 1
ATOM 1524 N N . MET A 1 184 ? 10.507 4.155 -3.380 1.00 91.62 184 MET A N 1
ATOM 1525 C CA . MET A 1 184 ? 9.062 4.160 -3.615 1.00 91.62 184 MET A CA 1
ATOM 1526 C C . MET A 1 184 ? 8.397 2.828 -3.256 1.00 91.62 184 MET A C 1
ATOM 1528 O O . MET A 1 184 ? 7.328 2.826 -2.658 1.00 91.62 184 MET A O 1
ATOM 1532 N N . LEU A 1 185 ? 9.011 1.688 -3.585 1.00 91.75 185 LEU A N 1
ATOM 1533 C CA . LEU A 1 185 ? 8.478 0.381 -3.189 1.00 91.75 185 LEU A CA 1
ATOM 1534 C C . LEU A 1 185 ? 8.375 0.272 -1.660 1.00 91.75 185 LEU A C 1
ATOM 1536 O O . LEU A 1 185 ? 7.342 -0.142 -1.137 1.00 91.75 185 LEU A O 1
ATOM 1540 N N . ASN A 1 186 ? 9.421 0.694 -0.945 1.00 91.12 186 ASN A N 1
ATOM 1541 C CA . ASN A 1 186 ? 9.430 0.677 0.516 1.00 91.12 186 ASN A CA 1
ATOM 1542 C C . ASN A 1 186 ? 8.401 1.636 1.115 1.00 91.12 186 ASN A C 1
ATOM 1544 O O . ASN A 1 186 ? 7.755 1.271 2.089 1.00 91.12 186 ASN A O 1
ATOM 1548 N N . SER A 1 187 ? 8.204 2.831 0.552 1.00 90.38 187 SER A N 1
ATOM 1549 C CA . SER A 1 187 ? 7.221 3.775 1.093 1.00 90.38 187 SER A CA 1
ATOM 1550 C C . SER A 1 187 ? 5.786 3.253 0.969 1.00 90.38 187 SER A C 1
ATOM 1552 O O . SER A 1 187 ? 5.035 3.327 1.940 1.00 90.38 187 SER A O 1
ATOM 1554 N N . TYR A 1 188 ? 5.408 2.653 -0.165 1.00 89.38 188 TYR A N 1
ATOM 1555 C CA . TYR A 1 188 ? 4.077 2.051 -0.321 1.00 89.38 188 TYR A CA 1
ATOM 1556 C C . TYR A 1 188 ? 3.870 0.846 0.605 1.00 89.38 188 TYR A C 1
ATOM 1558 O O . TYR A 1 188 ? 2.822 0.729 1.239 1.00 89.38 188 TYR A O 1
ATOM 1566 N N . CYS A 1 189 ? 4.873 -0.025 0.734 1.00 91.19 189 CYS A N 1
ATOM 1567 C CA . CYS A 1 189 ? 4.801 -1.172 1.639 1.00 91.19 189 CYS A CA 1
ATOM 1568 C C . CYS A 1 189 ? 4.826 -0.766 3.122 1.00 91.19 189 CYS A C 1
ATOM 1570 O O . CYS A 1 189 ? 4.175 -1.410 3.945 1.00 91.19 189 CYS A O 1
ATOM 1572 N N . ALA A 1 190 ? 5.520 0.320 3.472 1.00 88.56 190 ALA A N 1
ATOM 1573 C CA . ALA A 1 190 ? 5.493 0.893 4.813 1.00 88.56 190 ALA A CA 1
ATOM 1574 C C . ALA A 1 190 ? 4.098 1.431 5.148 1.00 88.56 190 ALA A C 1
ATOM 1576 O O . ALA A 1 190 ? 3.575 1.122 6.214 1.00 88.56 190 ALA A O 1
ATOM 1577 N N . LEU A 1 191 ? 3.459 2.155 4.221 1.00 86.94 191 LEU A N 1
ATOM 1578 C CA . LEU A 1 191 ? 2.078 2.619 4.393 1.00 86.94 191 LEU A CA 1
ATOM 1579 C C . LEU A 1 191 ? 1.110 1.454 4.624 1.00 86.94 191 LEU A C 1
ATOM 1581 O O . LEU A 1 191 ? 0.301 1.511 5.546 1.00 86.94 191 LEU A O 1
ATOM 1585 N N . GLY A 1 192 ? 1.214 0.381 3.839 1.00 89.00 192 GLY A N 1
ATOM 1586 C CA . GLY A 1 192 ? 0.380 -0.803 4.045 1.00 89.00 192 GLY A CA 1
ATOM 1587 C C . GLY A 1 192 ? 0.651 -1.512 5.381 1.00 89.00 192 GLY A C 1
ATOM 1588 O O . GLY A 1 192 ? -0.292 -1.906 6.060 1.00 89.00 192 GLY A O 1
ATOM 1589 N N . THR A 1 193 ? 1.908 -1.540 5.838 1.00 89.19 193 THR A N 1
ATOM 1590 C CA . THR A 1 193 ? 2.273 -2.089 7.161 1.00 89.19 193 THR A CA 1
ATOM 1591 C C . THR A 1 193 ? 1.698 -1.257 8.305 1.00 89.19 193 THR A C 1
ATOM 1593 O O . THR A 1 193 ? 1.265 -1.810 9.312 1.00 89.19 193 THR A O 1
ATOM 1596 N N . VAL A 1 194 ? 1.662 0.073 8.167 1.00 85.38 194 VAL A N 1
ATOM 1597 C CA . VAL A 1 194 ? 1.021 0.958 9.153 1.00 85.38 194 VAL A CA 1
ATOM 1598 C C . VAL A 1 194 ? -0.476 0.658 9.249 1.00 85.38 194 VAL A C 1
ATOM 1600 O O . VAL A 1 194 ? -1.005 0.586 10.355 1.00 85.38 194 VAL A O 1
ATOM 1603 N N . VAL A 1 195 ? -1.150 0.427 8.117 1.00 85.12 195 VAL A N 1
ATOM 1604 C CA .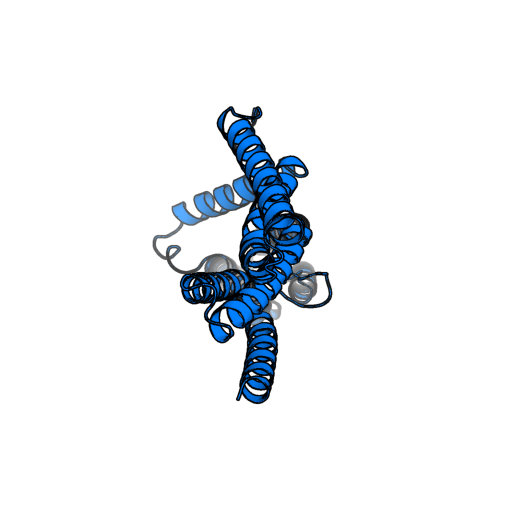 VAL A 1 195 ? -2.570 0.030 8.097 1.00 85.12 195 VAL A CA 1
ATOM 1605 C C . VAL A 1 195 ? -2.773 -1.337 8.754 1.00 85.12 195 VAL A C 1
ATOM 1607 O O . VAL A 1 195 ? -3.633 -1.471 9.619 1.00 85.12 195 VAL A O 1
ATOM 1610 N N . GLU A 1 196 ? -1.954 -2.330 8.405 1.00 86.81 196 GLU A N 1
ATOM 1611 C CA . GLU A 1 196 ? -1.989 -3.671 9.005 1.00 86.81 196 GLU A CA 1
ATOM 1612 C C . GLU A 1 196 ? -1.775 -3.619 10.526 1.00 86.81 196 GLU A C 1
ATOM 1614 O O . GLU A 1 196 ? -2.521 -4.226 11.297 1.00 86.81 196 GLU A O 1
ATOM 1619 N N . THR A 1 197 ? -0.796 -2.828 10.969 1.00 84.94 197 THR A N 1
ATOM 1620 C CA . THR A 1 197 ? -0.492 -2.640 12.391 1.00 84.94 197 THR A CA 1
ATOM 1621 C C . THR A 1 197 ? -1.653 -1.949 13.096 1.00 84.94 197 THR A C 1
ATOM 1623 O O . THR A 1 197 ? -2.088 -2.414 14.143 1.00 84.94 197 THR A O 1
ATOM 1626 N N . SER A 1 198 ? -2.214 -0.894 12.501 1.00 83.38 198 SER A N 1
ATOM 1627 C CA . SER A 1 198 ? -3.358 -0.168 13.058 1.00 83.38 198 SER A CA 1
ATOM 1628 C C . SER A 1 198 ? -4.579 -1.075 13.245 1.00 83.38 198 SER A C 1
ATOM 1630 O O . SER A 1 198 ? -5.212 -1.035 14.302 1.00 83.38 198 SER A O 1
ATOM 1632 N N . ASN A 1 199 ? -4.863 -1.948 12.275 1.00 85.44 199 ASN A N 1
ATOM 1633 C CA . ASN A 1 199 ? -5.925 -2.950 12.385 1.00 85.44 199 ASN A CA 1
ATOM 1634 C C . ASN A 1 199 ? -5.679 -3.902 13.571 1.00 85.44 199 ASN A C 1
ATOM 1636 O O . ASN A 1 199 ? -6.585 -4.167 14.367 1.00 85.44 199 ASN A O 1
ATOM 1640 N N . GLY A 1 200 ? -4.436 -4.371 13.730 1.00 87.12 200 GLY A N 1
ATOM 1641 C CA . GLY A 1 200 ? -4.022 -5.203 14.861 1.00 87.12 200 GLY A CA 1
ATOM 1642 C C . GLY A 1 200 ? -4.161 -4.495 16.212 1.00 87.12 200 GLY A C 1
ATOM 1643 O O . GLY A 1 200 ? -4.653 -5.089 17.170 1.00 87.12 200 GLY A O 1
ATOM 1644 N N . GLU A 1 201 ? -3.804 -3.215 16.279 1.00 84.75 201 GLU A N 1
ATOM 1645 C CA . GLU A 1 201 ? -3.910 -2.404 17.492 1.00 84.75 201 GLU A CA 1
ATOM 1646 C C . GLU A 1 201 ? -5.361 -2.152 17.911 1.00 84.75 201 GLU A C 1
ATOM 1648 O O . GLU A 1 201 ? -5.663 -2.184 19.102 1.00 84.75 201 GLU A O 1
ATOM 1653 N N . VAL A 1 202 ? -6.275 -1.934 16.958 1.00 85.38 202 VAL A N 1
ATOM 1654 C CA . VAL A 1 202 ? -7.716 -1.815 17.244 1.00 85.38 202 VAL A CA 1
ATOM 1655 C C . VAL A 1 202 ? -8.253 -3.111 17.851 1.00 85.38 202 VAL A C 1
ATOM 1657 O O . VAL A 1 202 ? -8.986 -3.069 18.840 1.00 85.38 202 VAL A O 1
ATOM 1660 N N . ARG A 1 203 ? -7.854 -4.267 17.307 1.00 87.75 203 ARG A N 1
ATOM 1661 C CA . ARG A 1 203 ? -8.203 -5.586 17.856 1.00 87.75 203 ARG A CA 1
ATOM 1662 C C . ARG A 1 203 ? -7.683 -5.755 19.286 1.00 87.75 203 ARG A C 1
ATOM 1664 O O . ARG A 1 203 ? -8.448 -6.158 20.161 1.00 87.75 203 ARG A O 1
ATOM 1671 N N . ASP A 1 204 ? -6.416 -5.428 19.529 1.00 88.19 204 ASP A N 1
ATOM 1672 C CA . ASP A 1 204 ? -5.802 -5.552 20.856 1.00 88.19 204 ASP A CA 1
ATOM 1673 C C . ASP A 1 204 ? -6.415 -4.582 21.872 1.00 88.19 204 ASP A C 1
ATOM 1675 O O . ASP A 1 204 ? -6.601 -4.945 23.030 1.00 88.19 204 ASP A O 1
ATOM 1679 N N . CYS A 1 205 ? -6.796 -3.379 21.443 1.00 86.12 205 CYS A N 1
ATOM 1680 C CA . CYS A 1 205 ? -7.475 -2.402 22.287 1.00 86.12 205 CYS A CA 1
ATOM 1681 C C . CYS A 1 205 ? -8.859 -2.891 22.737 1.00 86.12 205 CYS A C 1
ATOM 1683 O O . CYS A 1 205 ? -9.163 -2.815 23.922 1.00 86.12 205 CYS A O 1
ATOM 1685 N N . ILE A 1 206 ? -9.680 -3.428 21.823 1.00 88.25 206 ILE A N 1
ATOM 1686 C CA . ILE A 1 206 ? -11.016 -3.953 22.165 1.00 88.25 206 ILE A CA 1
ATOM 1687 C C . ILE A 1 206 ? -10.905 -5.099 23.179 1.00 88.25 206 ILE A C 1
ATOM 1689 O O . ILE A 1 206 ? -11.751 -5.219 24.057 1.00 88.25 206 ILE A O 1
ATOM 1693 N N . TYR A 1 207 ? -9.873 -5.939 23.068 1.00 87.19 207 TYR A N 1
ATOM 1694 C CA . TYR A 1 207 ? -9.694 -7.080 23.964 1.00 87.19 207 TYR A CA 1
ATOM 1695 C C . TYR A 1 207 ? -9.110 -6.696 25.333 1.00 87.19 207 TYR A C 1
ATOM 1697 O O . TYR A 1 207 ? -9.591 -7.186 26.351 1.00 87.19 207 TYR A O 1
ATOM 1705 N N . ASN A 1 208 ? -8.079 -5.845 25.362 1.00 87.00 208 ASN A N 1
ATOM 1706 C CA . ASN A 1 208 ? -7.337 -5.536 26.588 1.00 87.00 208 ASN A CA 1
ATOM 1707 C C . ASN A 1 208 ? -7.967 -4.408 27.414 1.00 87.00 208 ASN A C 1
ATOM 1709 O O . ASN A 1 208 ? -7.924 -4.467 28.638 1.00 87.00 208 ASN A O 1
ATOM 1713 N N . GLU A 1 209 ? -8.519 -3.379 26.765 1.00 85.75 209 GLU A N 1
ATOM 1714 C CA . GLU A 1 209 ? -9.024 -2.190 27.464 1.00 85.75 209 GLU A CA 1
ATOM 1715 C C . GLU A 1 209 ? -10.497 -2.333 27.860 1.00 85.75 209 GLU A C 1
ATOM 1717 O O . GLU A 1 209 ? -10.951 -1.635 28.751 1.00 85.75 209 GLU A O 1
ATOM 1722 N N . CYS A 1 210 ? -11.278 -3.211 27.228 1.00 83.94 210 CYS A N 1
ATOM 1723 C CA . CYS A 1 210 ? -12.702 -3.347 27.534 1.00 83.94 210 CYS A CA 1
ATOM 1724 C C . CYS A 1 210 ? -12.933 -4.265 28.747 1.00 83.94 210 CYS A C 1
ATOM 1726 O O . CYS A 1 210 ? -12.674 -5.468 28.668 1.00 83.94 210 CYS A O 1
ATOM 1728 N N . LEU A 1 211 ? -13.532 -3.747 29.828 1.00 86.38 211 LEU A N 1
ATOM 1729 C CA . LEU A 1 211 ? -13.986 -4.537 30.987 1.00 86.38 211 LEU A CA 1
ATOM 1730 C C . LEU A 1 211 ? -15.286 -5.304 30.677 1.00 86.38 211 LEU A C 1
ATOM 1732 O O . LEU A 1 211 ? -16.321 -5.132 31.316 1.00 86.38 211 LEU A O 1
ATOM 1736 N N . TRP A 1 212 ? -15.250 -6.162 29.656 1.00 85.88 212 TRP A N 1
ATOM 1737 C CA . TRP A 1 212 ? -16.426 -6.864 29.125 1.00 85.88 212 TRP A CA 1
ATOM 1738 C C . TRP A 1 212 ? -17.169 -7.705 30.175 1.00 85.88 212 TRP A C 1
ATOM 1740 O O . TRP A 1 212 ? -18.371 -7.923 30.050 1.00 85.88 212 TRP A O 1
ATOM 1750 N N . TYR A 1 213 ? -16.481 -8.173 31.218 1.00 84.88 213 TYR A N 1
ATOM 1751 C CA . TYR A 1 213 ? -17.063 -9.008 32.270 1.00 84.88 213 TYR A CA 1
ATOM 1752 C C . TYR A 1 213 ? -17.930 -8.227 33.275 1.00 84.88 213 TYR A C 1
ATOM 1754 O O . TYR A 1 213 ? -18.760 -8.842 33.939 1.00 84.88 213 TYR A O 1
ATOM 1762 N N . GLU A 1 214 ? -17.780 -6.902 33.367 1.00 84.56 214 GLU A N 1
ATOM 1763 C CA . GLU A 1 214 ? -18.610 -6.022 34.215 1.00 84.56 214 GLU A CA 1
ATOM 1764 C C . GLU A 1 214 ? -19.859 -5.502 33.478 1.00 84.56 214 GLU A C 1
ATOM 1766 O O . GLU A 1 214 ? -20.779 -4.970 34.094 1.00 84.56 214 GLU A O 1
ATOM 1771 N N . MET A 1 215 ? -19.926 -5.697 32.159 1.00 84.00 215 MET A N 1
ATOM 1772 C CA . MET A 1 215 ? -21.020 -5.223 31.310 1.00 84.00 215 MET A CA 1
ATOM 1773 C C . MET A 1 215 ? -22.249 -6.143 31.330 1.00 84.00 215 MET A C 1
ATOM 1775 O O . MET A 1 215 ? -22.163 -7.340 31.614 1.00 84.00 215 MET A O 1
ATOM 1779 N N . SER A 1 216 ? -23.404 -5.609 30.928 1.00 87.19 216 SER A N 1
ATOM 1780 C CA . SER A 1 216 ? -24.629 -6.389 30.731 1.00 87.19 216 SER A CA 1
ATOM 1781 C C . SER A 1 216 ? -24.528 -7.355 29.539 1.00 87.19 216 SER A C 1
ATOM 1783 O O . SER A 1 216 ? -23.726 -7.191 28.620 1.00 87.19 216 SER A O 1
ATOM 1785 N N . VAL A 1 217 ? -25.407 -8.363 29.491 1.00 87.81 217 VAL A N 1
ATOM 1786 C CA . VAL A 1 217 ? -25.407 -9.390 28.426 1.00 87.81 217 VAL A CA 1
ATOM 1787 C C . VAL A 1 217 ? -25.581 -8.789 27.021 1.00 87.81 217 VAL A C 1
ATOM 1789 O O . VAL A 1 217 ? -25.057 -9.325 26.044 1.00 87.81 217 VAL A O 1
ATOM 1792 N N . THR A 1 218 ? -26.327 -7.690 26.888 1.00 87.06 218 THR A N 1
ATOM 1793 C CA . THR A 1 218 ? -26.534 -7.018 25.595 1.00 87.06 218 THR A CA 1
ATOM 1794 C C . THR A 1 218 ? -25.258 -6.320 25.125 1.00 87.06 218 THR A C 1
ATOM 1796 O O . THR A 1 218 ? -24.876 -6.454 23.963 1.00 87.06 218 THR A O 1
ATOM 1799 N N . GLU A 1 219 ? -24.571 -5.636 26.036 1.00 88.44 219 GLU A N 1
ATOM 1800 C CA . GLU A 1 219 ? -23.310 -4.932 25.784 1.00 88.44 219 GLU A CA 1
ATOM 1801 C C . GLU A 1 219 ? -22.178 -5.915 25.463 1.00 88.44 219 GLU A C 1
ATOM 1803 O O . GLU A 1 219 ? -21.477 -5.755 24.464 1.00 88.44 219 GLU A O 1
ATOM 1808 N N . GLN A 1 220 ? -22.084 -7.017 26.215 1.00 91.00 220 GLN A N 1
ATOM 1809 C CA . GLN A 1 220 ? -21.144 -8.108 25.939 1.00 91.00 220 GLN A CA 1
ATOM 1810 C C . GLN A 1 220 ? -21.294 -8.657 24.515 1.00 91.00 220 GLN A C 1
ATOM 1812 O O . GLN A 1 220 ? -20.303 -8.900 23.826 1.00 91.00 220 GLN A O 1
ATOM 1817 N N . LYS A 1 221 ? -22.534 -8.820 24.033 1.00 91.75 221 LYS A N 1
ATOM 1818 C CA . LYS A 1 221 ? -22.794 -9.263 22.654 1.00 91.75 221 LYS A CA 1
ATOM 1819 C C . LYS A 1 221 ? -22.333 -8.238 21.616 1.00 91.75 221 LYS A C 1
ATOM 1821 O O . LYS A 1 221 ? -21.826 -8.644 20.573 1.00 91.75 221 LYS A O 1
ATOM 1826 N N . MET A 1 222 ? -22.484 -6.938 21.878 1.00 91.06 222 MET A N 1
ATOM 1827 C CA . MET A 1 222 ? -21.983 -5.886 20.983 1.00 91.06 222 MET A CA 1
ATOM 1828 C C . MET A 1 222 ? -20.455 -5.909 20.891 1.00 91.06 222 MET A C 1
ATOM 1830 O O . MET A 1 222 ? -19.915 -5.922 19.784 1.00 91.06 222 MET A O 1
ATOM 1834 N N . VAL A 1 223 ? -19.767 -5.997 22.034 1.00 91.94 223 VAL A N 1
ATOM 1835 C CA . VAL A 1 223 ? -18.300 -6.109 22.096 1.00 91.94 223 VAL A CA 1
ATOM 1836 C C . VAL A 1 223 ? -17.820 -7.372 21.382 1.00 91.94 223 VAL A C 1
ATOM 1838 O O . VAL A 1 223 ? -16.870 -7.314 20.604 1.00 91.94 223 VAL A O 1
ATOM 1841 N N . LEU A 1 224 ? -18.510 -8.502 21.564 1.00 92.06 224 LEU A N 1
ATOM 1842 C CA . LEU A 1 224 ? -18.185 -9.743 20.862 1.00 92.06 224 LEU A CA 1
ATOM 1843 C C . LEU A 1 224 ? -18.274 -9.577 19.338 1.00 92.06 224 LEU A C 1
ATOM 1845 O O . LEU A 1 224 ? -17.367 -9.998 18.626 1.00 92.06 224 LEU A O 1
ATOM 1849 N N . ILE A 1 225 ? -19.331 -8.934 18.829 1.00 91.50 225 ILE A N 1
ATOM 1850 C CA . ILE A 1 225 ? -19.479 -8.661 17.390 1.00 91.50 225 ILE A CA 1
ATOM 1851 C C . ILE A 1 225 ? -18.340 -7.765 16.886 1.00 91.50 225 ILE A C 1
ATOM 1853 O O . ILE A 1 225 ? -17.772 -8.045 15.828 1.00 91.50 225 ILE A O 1
ATOM 1857 N N . MET A 1 226 ? -17.983 -6.719 17.639 1.00 91.00 226 MET A N 1
ATOM 1858 C CA . MET A 1 226 ? -16.846 -5.856 17.305 1.00 91.00 226 MET A CA 1
ATOM 1859 C C . MET A 1 226 ? -15.534 -6.642 17.262 1.00 91.00 226 MET A C 1
ATOM 1861 O O . MET A 1 226 ? -14.769 -6.496 16.315 1.00 91.00 226 MET A O 1
ATOM 1865 N N . LEU A 1 227 ? -15.289 -7.517 18.241 1.00 90.75 227 LEU A N 1
ATOM 1866 C CA . LEU A 1 227 ? -14.080 -8.335 18.298 1.00 90.75 227 LEU A CA 1
ATOM 1867 C C . LEU A 1 227 ? -14.006 -9.328 17.129 1.00 90.75 227 LEU A C 1
ATOM 1869 O O . LEU A 1 227 ? -12.973 -9.457 16.479 1.00 90.75 227 LEU A O 1
ATOM 1873 N N . MET A 1 228 ? -15.116 -9.995 16.801 1.00 90.06 228 MET A N 1
ATOM 1874 C CA . MET A 1 228 ? -15.178 -10.904 15.650 1.00 90.06 228 MET A CA 1
ATOM 1875 C C . MET A 1 228 ? -14.903 -10.179 14.325 1.00 90.06 228 MET A C 1
ATOM 1877 O O . MET A 1 228 ? -14.306 -10.751 13.408 1.00 90.06 228 MET A O 1
ATOM 1881 N N . LYS A 1 229 ? -15.346 -8.922 14.207 1.00 88.50 229 LYS A N 1
ATOM 1882 C CA . LYS A 1 229 ? -15.092 -8.087 13.031 1.00 88.50 229 LYS A CA 1
ATOM 1883 C C . LYS A 1 229 ? -13.670 -7.538 12.992 1.00 88.50 229 LYS A C 1
ATOM 1885 O O . LYS A 1 229 ? -13.075 -7.556 11.919 1.00 88.50 229 LYS A O 1
ATOM 1890 N N . SER A 1 230 ? -13.102 -7.135 14.127 1.00 86.19 230 SER A N 1
ATOM 1891 C CA . SER A 1 230 ? -11.717 -6.659 14.212 1.00 86.19 230 SER A CA 1
ATOM 1892 C C . SER A 1 230 ? -10.685 -7.765 13.951 1.00 86.19 230 SER A C 1
ATOM 1894 O O . SER A 1 230 ? -9.595 -7.489 13.466 1.00 86.19 230 SER A O 1
ATOM 1896 N N . GLN A 1 231 ? -11.033 -9.031 14.203 1.00 86.50 231 GLN A N 1
ATOM 1897 C CA . GLN A 1 231 ? -10.202 -10.189 13.848 1.00 86.50 231 GLN A CA 1
ATOM 1898 C C . GLN A 1 231 ? -10.169 -10.490 12.341 1.00 86.50 231 GLN A C 1
ATOM 1900 O O . GLN A 1 231 ? -9.209 -11.087 11.866 1.00 86.50 231 GLN A O 1
ATOM 1905 N N . ASN A 1 232 ? -11.199 -10.085 11.592 1.00 80.00 232 ASN A N 1
ATOM 1906 C CA . ASN A 1 232 ? -11.319 -10.307 10.147 1.00 80.00 232 ASN A CA 1
ATOM 1907 C C . ASN A 1 232 ? -11.300 -8.974 9.381 1.00 80.00 232 ASN A C 1
ATOM 1909 O O . ASN A 1 232 ? -12.103 -8.762 8.469 1.00 80.00 232 ASN A O 1
ATOM 1913 N N . THR A 1 233 ? -10.433 -8.043 9.783 1.00 75.50 233 THR A N 1
ATOM 1914 C CA . THR A 1 233 ? -10.303 -6.746 9.109 1.00 75.50 233 THR A CA 1
ATOM 1915 C C . THR A 1 233 ? -9.674 -6.902 7.737 1.00 75.50 233 THR A C 1
ATOM 1917 O O . THR A 1 233 ? -8.715 -7.651 7.559 1.00 75.50 233 THR A O 1
ATOM 1920 N N . ILE A 1 234 ? -10.190 -6.146 6.771 1.00 80.38 234 ILE A N 1
ATOM 1921 C CA . ILE A 1 234 ? -9.600 -6.075 5.440 1.00 80.38 234 ILE A CA 1
ATOM 1922 C C . ILE A 1 234 ? -8.276 -5.311 5.530 1.00 80.38 234 ILE A C 1
ATOM 1924 O O . ILE A 1 234 ? -8.243 -4.150 5.934 1.00 80.38 234 ILE A O 1
ATOM 1928 N N . ASN A 1 235 ? -7.188 -5.964 5.133 1.00 83.06 235 ASN A N 1
ATOM 1929 C CA . ASN A 1 235 ? -5.901 -5.316 4.918 1.00 83.06 235 ASN A CA 1
ATOM 1930 C C . ASN A 1 235 ? -5.784 -4.871 3.456 1.00 83.06 235 ASN A C 1
ATOM 1932 O O . ASN A 1 235 ? -6.445 -5.409 2.564 1.00 83.06 235 ASN A O 1
ATOM 1936 N N . LEU A 1 236 ? -4.924 -3.885 3.193 1.00 82.31 236 LEU A N 1
ATOM 1937 C CA . LEU A 1 236 ? -4.606 -3.503 1.820 1.00 82.31 236 LEU A CA 1
ATOM 1938 C C . LEU A 1 236 ? -3.877 -4.664 1.140 1.00 82.31 236 LEU A C 1
ATOM 1940 O O . LEU A 1 236 ? -2.763 -5.005 1.528 1.00 82.31 236 LEU A O 1
ATOM 1944 N N . SER A 1 237 ? -4.498 -5.256 0.120 1.00 82.75 237 SER A N 1
ATOM 1945 C CA . SER A 1 237 ? -3.959 -6.429 -0.567 1.00 82.75 237 SER A CA 1
ATOM 1946 C C . SER A 1 237 ? -3.427 -6.100 -1.964 1.00 82.75 237 SER A C 1
ATOM 1948 O O . SER A 1 237 ? -3.953 -5.255 -2.691 1.00 82.75 237 SER A O 1
ATOM 1950 N N . VAL A 1 238 ? -2.378 -6.812 -2.367 1.00 77.56 238 VAL A N 1
ATOM 1951 C CA . VAL A 1 238 ? -1.864 -6.871 -3.733 1.00 77.56 238 VAL A CA 1
ATOM 1952 C C . VAL A 1 238 ? -2.510 -8.076 -4.416 1.00 77.56 238 VAL A C 1
ATOM 1954 O O . VAL A 1 238 ? -2.152 -9.230 -4.169 1.00 77.56 238 VAL A O 1
ATOM 1957 N N . GLY A 1 239 ? -3.505 -7.825 -5.270 1.00 67.75 239 GLY A N 1
ATOM 1958 C CA . GLY A 1 239 ? -4.124 -8.875 -6.086 1.00 67.75 239 GLY A CA 1
ATOM 1959 C C . GLY A 1 239 ? -4.907 -9.940 -5.301 1.00 67.75 239 GLY A C 1
ATOM 1960 O O . GLY A 1 239 ? -5.161 -11.002 -5.856 1.00 67.75 239 GLY A O 1
ATOM 1961 N N . ARG A 1 240 ? -5.283 -9.684 -4.036 1.00 73.00 240 ARG A N 1
ATOM 1962 C CA . ARG A 1 240 ? -5.939 -10.626 -3.093 1.00 73.00 240 ARG A CA 1
ATOM 1963 C C . ARG A 1 240 ? -5.116 -11.871 -2.745 1.00 73.00 240 ARG A C 1
ATOM 1965 O O . ARG A 1 240 ? -5.659 -12.810 -2.173 1.00 73.00 240 ARG A O 1
ATOM 1972 N N . VAL A 1 241 ? -3.833 -11.894 -3.099 1.00 71.25 241 VAL A N 1
ATOM 1973 C CA . VAL A 1 241 ? -2.937 -13.034 -2.837 1.00 71.25 241 VAL A CA 1
ATOM 1974 C C . VAL A 1 241 ? -1.944 -12.714 -1.725 1.00 71.25 241 VAL A C 1
ATOM 1976 O O . VAL A 1 241 ? -1.549 -13.606 -0.982 1.00 71.25 241 VAL A O 1
ATOM 1979 N N . MET A 1 242 ? -1.531 -11.451 -1.611 1.00 78.00 242 MET A N 1
ATOM 1980 C CA . MET A 1 242 ? -0.488 -11.034 -0.683 1.00 78.00 242 MET A CA 1
ATOM 1981 C C . MET A 1 242 ? -0.814 -9.663 -0.104 1.00 78.00 242 MET A C 1
ATOM 1983 O O . MET A 1 242 ? -1.256 -8.781 -0.838 1.00 78.00 242 MET A O 1
ATOM 1987 N N . ASP A 1 243 ? -0.570 -9.468 1.186 1.00 85.19 243 ASP A N 1
ATOM 1988 C CA . ASP A 1 243 ? -0.784 -8.177 1.832 1.00 85.19 243 ASP A CA 1
ATOM 1989 C C . ASP A 1 243 ? 0.296 -7.166 1.430 1.00 85.19 243 ASP A C 1
ATOM 1991 O O . ASP A 1 243 ? 1.466 -7.495 1.191 1.00 85.19 243 ASP A O 1
ATOM 1995 N N . LEU A 1 244 ? -0.099 -5.901 1.327 1.00 87.62 244 LEU A N 1
ATOM 1996 C CA . LEU A 1 244 ? 0.821 -4.800 1.097 1.00 87.62 244 LEU A CA 1
ATOM 1997 C C . LEU A 1 244 ? 1.583 -4.514 2.398 1.00 87.62 244 LEU A C 1
ATOM 1999 O O . LEU A 1 244 ? 1.155 -3.698 3.204 1.00 87.62 244 LEU A O 1
ATOM 2003 N N . SER A 1 245 ? 2.721 -5.175 2.600 1.00 90.56 245 SER A N 1
ATOM 2004 C CA . SER A 1 245 ? 3.530 -5.018 3.814 1.00 90.56 245 SER A CA 1
ATOM 2005 C C . SER A 1 245 ? 5.032 -4.981 3.530 1.00 90.56 245 SER A C 1
ATOM 2007 O O . SER A 1 245 ? 5.503 -5.273 2.425 1.00 90.56 245 SER A O 1
ATOM 2009 N N . MET A 1 246 ? 5.835 -4.639 4.539 1.00 89.31 246 MET A N 1
ATOM 2010 C CA . MET A 1 246 ? 7.299 -4.668 4.431 1.00 89.31 246 MET A CA 1
ATOM 2011 C C . MET A 1 246 ? 7.833 -6.075 4.119 1.00 89.31 246 MET A C 1
ATOM 2013 O O . MET A 1 246 ? 8.885 -6.205 3.490 1.00 89.31 246 MET A O 1
ATOM 2017 N N . ALA A 1 247 ? 7.092 -7.133 4.474 1.00 89.69 247 ALA A N 1
ATOM 2018 C CA . ALA A 1 247 ? 7.432 -8.503 4.092 1.00 89.69 247 ALA A CA 1
ATOM 2019 C C . ALA A 1 247 ? 7.384 -8.694 2.564 1.00 89.69 247 ALA A C 1
ATOM 2021 O O . ALA A 1 247 ? 8.294 -9.292 1.983 1.00 89.69 247 ALA A O 1
ATOM 2022 N N . THR A 1 248 ? 6.382 -8.108 1.904 1.00 88.12 248 THR A N 1
ATOM 2023 C CA . THR A 1 248 ? 6.261 -8.073 0.441 1.00 88.12 248 THR A CA 1
ATOM 2024 C C . THR A 1 248 ? 7.432 -7.338 -0.204 1.00 88.12 248 THR A C 1
ATOM 2026 O O . THR A 1 248 ? 8.063 -7.871 -1.119 1.00 88.12 248 THR A O 1
ATOM 2029 N N . ALA A 1 249 ? 7.780 -6.146 0.297 1.00 89.19 249 ALA A N 1
ATOM 2030 C CA . ALA A 1 249 ? 8.933 -5.392 -0.208 1.00 89.19 249 ALA A CA 1
ATOM 2031 C C . ALA A 1 249 ? 10.239 -6.192 -0.091 1.00 89.19 249 ALA A C 1
ATOM 2033 O O . ALA A 1 249 ? 11.036 -6.230 -1.033 1.00 89.19 249 ALA A O 1
ATOM 2034 N N . LEU A 1 250 ? 10.443 -6.870 1.042 1.00 91.62 250 LEU A N 1
ATOM 2035 C CA . LEU A 1 250 ? 11.614 -7.708 1.274 1.00 91.62 250 LEU A CA 1
ATOM 2036 C C . LEU A 1 250 ? 11.657 -8.899 0.309 1.00 91.62 250 LEU A C 1
ATOM 2038 O O . LEU A 1 250 ? 12.716 -9.190 -0.242 1.00 91.62 250 LEU A O 1
ATOM 2042 N N . SER A 1 251 ? 10.524 -9.571 0.089 1.00 91.62 251 SER A N 1
ATOM 2043 C CA . SER A 1 251 ? 10.412 -10.696 -0.848 1.00 91.62 251 SER A CA 1
ATOM 2044 C C . SER A 1 251 ? 10.767 -10.277 -2.280 1.00 91.62 251 SER A C 1
ATOM 2046 O O . SER A 1 251 ? 11.636 -10.884 -2.910 1.00 91.62 251 SER A O 1
ATOM 2048 N N . VAL A 1 252 ? 10.184 -9.171 -2.758 1.00 91.19 252 VAL A N 1
ATOM 2049 C CA . VAL A 1 252 ? 10.461 -8.614 -4.093 1.00 91.19 252 VAL A CA 1
ATOM 2050 C C . VAL A 1 252 ? 11.931 -8.209 -4.223 1.00 91.19 252 VAL A C 1
ATOM 2052 O O . VAL A 1 252 ? 12.595 -8.585 -5.187 1.00 91.19 252 VAL A O 1
ATOM 2055 N N . THR A 1 253 ? 12.479 -7.505 -3.229 1.00 91.69 253 THR A N 1
ATOM 2056 C CA . THR A 1 253 ? 13.886 -7.071 -3.247 1.00 91.69 253 THR A CA 1
ATOM 2057 C C . THR A 1 253 ? 14.844 -8.264 -3.257 1.00 91.69 253 THR A C 1
ATOM 2059 O O . THR A 1 253 ? 15.821 -8.256 -4.003 1.00 91.69 253 THR A O 1
ATOM 2062 N N . LYS A 1 254 ? 14.559 -9.319 -2.480 1.00 92.31 254 LYS A N 1
ATOM 2063 C CA . LYS A 1 254 ? 15.353 -10.559 -2.476 1.00 92.31 254 LYS A CA 1
ATOM 2064 C C . LYS A 1 254 ? 15.352 -11.240 -3.842 1.00 92.31 254 LYS A C 1
ATOM 2066 O O . LYS A 1 254 ? 16.411 -11.666 -4.295 1.00 92.31 254 LYS A O 1
ATOM 2071 N N . ALA A 1 255 ? 14.198 -11.313 -4.507 1.00 91.50 255 ALA A N 1
ATOM 2072 C CA . ALA A 1 255 ? 14.101 -11.880 -5.850 1.00 91.50 255 ALA A CA 1
ATOM 2073 C C . ALA A 1 255 ? 14.945 -11.084 -6.860 1.00 91.50 255 ALA A C 1
ATOM 2075 O O . ALA A 1 255 ? 15.704 -11.667 -7.633 1.00 91.50 255 ALA A O 1
ATOM 2076 N N . ILE A 1 256 ? 14.884 -9.751 -6.796 1.00 91.00 256 ILE A N 1
ATOM 2077 C CA . ILE A 1 256 ? 15.663 -8.867 -7.671 1.00 91.00 256 ILE A CA 1
ATOM 2078 C C . ILE A 1 256 ? 17.166 -8.987 -7.393 1.00 91.00 256 ILE A C 1
ATOM 2080 O O . ILE A 1 256 ? 17.956 -9.063 -8.330 1.00 91.00 256 ILE A O 1
ATOM 2084 N N . TYR A 1 257 ? 17.576 -9.059 -6.125 1.00 89.88 257 TYR A N 1
ATOM 2085 C CA . TYR A 1 257 ? 18.975 -9.279 -5.754 1.00 89.88 257 TYR A CA 1
ATOM 2086 C C . TYR A 1 257 ? 19.487 -10.652 -6.212 1.00 89.88 257 TYR A C 1
ATOM 2088 O O . TYR A 1 257 ? 20.594 -10.762 -6.732 1.00 89.88 257 TYR A O 1
ATOM 2096 N N . SER A 1 258 ? 18.677 -11.705 -6.078 1.00 92.88 258 SER A N 1
ATOM 2097 C CA . SER A 1 258 ? 19.035 -13.030 -6.587 1.00 92.88 258 SER A CA 1
ATOM 2098 C C . SER A 1 258 ? 19.235 -13.005 -8.103 1.00 92.88 258 SER A C 1
ATOM 2100 O O . SER A 1 258 ? 20.208 -13.577 -8.590 1.00 92.88 258 SER A O 1
ATOM 2102 N N . TYR A 1 259 ? 18.367 -12.304 -8.838 1.00 89.44 259 TYR A N 1
ATOM 2103 C CA . TYR A 1 259 ? 18.533 -12.090 -10.275 1.00 89.44 259 TYR A CA 1
ATOM 2104 C C . TYR A 1 259 ? 19.810 -11.297 -10.596 1.00 89.44 259 TYR A C 1
ATOM 2106 O O . TYR A 1 259 ? 20.563 -11.690 -11.483 1.00 89.44 259 TYR A O 1
ATOM 2114 N N . ALA A 1 260 ? 20.104 -10.239 -9.834 1.00 87.94 260 ALA A N 1
ATOM 2115 C CA . ALA A 1 260 ? 21.329 -9.449 -9.963 1.00 87.94 260 ALA A CA 1
ATOM 2116 C C . ALA A 1 260 ? 22.599 -10.299 -9.823 1.00 87.94 260 ALA A C 1
ATOM 2118 O O . ALA A 1 260 ? 23.520 -10.176 -10.624 1.00 87.94 260 ALA A O 1
ATOM 2119 N N . MET A 1 261 ? 22.636 -11.181 -8.822 1.00 88.31 261 MET A N 1
ATOM 2120 C CA . MET A 1 261 ? 23.774 -12.071 -8.584 1.00 88.31 261 MET A CA 1
ATOM 2121 C C . MET A 1 261 ? 23.974 -13.066 -9.725 1.00 88.31 261 MET A C 1
ATOM 2123 O O . MET A 1 261 ? 25.101 -13.287 -10.160 1.00 88.31 261 MET A O 1
ATOM 2127 N N . VAL A 1 262 ? 22.882 -13.645 -10.229 1.00 90.81 262 VAL A N 1
ATOM 2128 C CA . VAL A 1 262 ? 22.923 -14.540 -11.389 1.00 90.81 262 VAL A CA 1
ATOM 2129 C C . VAL A 1 262 ? 23.455 -13.795 -12.613 1.00 90.81 262 VAL A C 1
ATOM 2131 O O . VAL A 1 262 ? 24.368 -14.287 -13.268 1.00 90.81 262 VAL A O 1
ATOM 2134 N N . LEU A 1 263 ? 22.94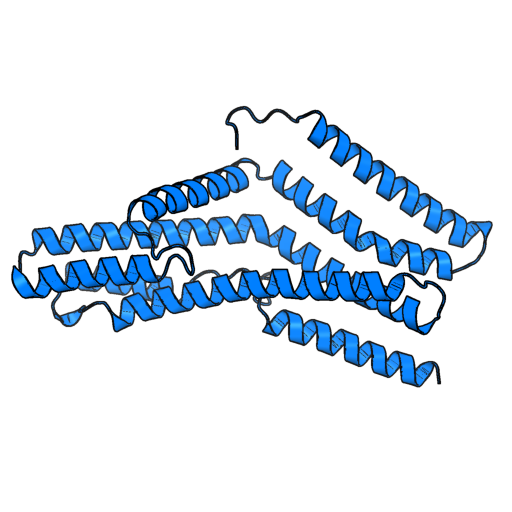4 -12.592 -12.882 1.00 86.31 263 LEU A N 1
ATOM 2135 C CA . LEU A 1 263 ? 23.398 -11.762 -13.995 1.00 86.31 263 LEU A CA 1
ATOM 2136 C C . LEU A 1 263 ? 24.891 -11.417 -13.883 1.00 86.31 263 LEU A C 1
ATOM 2138 O O . LEU A 1 263 ? 25.615 -11.549 -14.863 1.00 86.31 263 LEU A O 1
ATOM 2142 N N . ASN A 1 264 ? 25.366 -11.039 -12.693 1.00 85.00 264 ASN A N 1
ATOM 2143 C CA . ASN A 1 264 ? 26.783 -10.754 -12.465 1.00 85.00 264 ASN A CA 1
ATOM 2144 C C . ASN A 1 264 ? 27.670 -11.980 -12.728 1.00 85.00 264 ASN A C 1
ATOM 2146 O O . ASN A 1 264 ? 28.722 -11.844 -13.341 1.00 85.00 264 ASN A O 1
ATOM 2150 N N . ASN A 1 265 ? 27.236 -13.172 -12.308 1.00 89.62 265 ASN A N 1
ATOM 2151 C CA . ASN A 1 265 ? 27.973 -14.412 -12.563 1.00 89.62 265 ASN A CA 1
ATOM 2152 C C . ASN A 1 265 ? 28.015 -14.799 -14.049 1.00 89.62 265 ASN A C 1
ATOM 2154 O O . ASN A 1 265 ? 28.927 -15.505 -14.449 1.00 89.62 265 ASN A O 1
ATOM 2158 N N . PHE A 1 266 ? 27.027 -14.394 -14.853 1.00 85.56 266 PHE A N 1
ATOM 2159 C CA . PHE A 1 266 ? 27.021 -14.648 -16.299 1.00 85.56 266 PHE A CA 1
ATOM 2160 C C . PHE A 1 266 ? 27.844 -13.631 -17.102 1.00 85.56 266 PHE A C 1
ATOM 2162 O O . PHE A 1 266 ? 28.231 -13.933 -18.228 1.00 85.56 266 PHE A O 1
ATOM 2169 N N . LEU A 1 267 ? 28.053 -12.425 -16.567 1.00 75.44 267 LEU A N 1
ATOM 2170 C CA . LEU A 1 267 ? 28.795 -11.348 -17.232 1.00 75.44 267 LEU A CA 1
ATOM 2171 C C . LEU A 1 267 ? 30.302 -11.344 -16.906 1.00 75.44 267 LEU A C 1
ATOM 2173 O O . LEU A 1 267 ? 31.049 -10.653 -17.599 1.00 75.44 267 LEU A O 1
ATOM 2177 N N . GLN A 1 268 ? 30.733 -12.075 -15.871 1.00 63.41 268 GLN A N 1
ATOM 2178 C CA . GLN A 1 268 ? 32.143 -12.328 -15.528 1.00 63.41 268 GLN A CA 1
ATOM 2179 C C . GLN A 1 268 ? 32.651 -13.614 -16.181 1.00 63.41 268 GLN A C 1
ATOM 2181 O O . GLN A 1 268 ? 33.827 -13.609 -16.608 1.00 63.41 268 GLN A O 1
#

Secondary structure (DSSP, 8-state):
--TT----HHHHHHHHHHHHHHHHHHHHHHHHHHTS--HHHHHHHHHHHHHHHHHHHHHHHHHH-HHHHHHHHHHHHHHHHHHHTT-GGGGS--SHHHHHHHHHHHHHHHHHT--HHHHHHHHHHHHHHHHHHHHHHHHHHHHHHHHHHHHHHHHHHHHHHHHHHHHTTS-TTHHHHHHHHHHHHHHHHHHHHHHHHHHHHHHHHHHHT--TTTS-HHHHHHHHHHHHHHTTPPP-EETTTEESSHHHHHHHHHHHHHHHHHHHHHH-